Protein AF-A0A9C6XA62-F1 (afdb_monomer)

InterPro domains:
  IPR003937 Potassium channel, voltage dependent, KCNQ [PTHR47735] (14-162)
  IPR005827 Potassium channel, voltage dependent, KCNQ1 [PR01460] (43-60)
  IPR005827 Potassium channel, voltage dependent, KCNQ1 [PR01460] (112-131)
  IPR005827 Potassium channel, voltage dependent, KCNQ1 [PR01460] (132-152)
  IPR013821 Potassium channel, voltage dependent, KCNQ, C-terminal [PF03520] (20-150)

Organism: Frankliniella occidentalis (NCBI:txid133901)

Sequence (177 aa):
TPSSLAKDGRMFPSQTSSVTEAASDEMDCDLMDEPQRVTLLTEAHRNAIRAIRKIKYFVARRKFQQARKPYDVRDVIEQYSQGHLNMMVRIKELQRRLDQTLGKPGSYLGGFDRAGNQLKPMTIGARLFRLEQQLTGVERKTDSILALMQMLAQKHAIPLPSPRSPTPREELESRNT

Structure (mmCIF, N/CA/C/O backbone):
data_AF-A0A9C6XA62-F1
#
_entry.id   AF-A0A9C6XA62-F1
#
loop_
_atom_site.group_PDB
_atom_site.id
_atom_site.type_symbol
_atom_site.label_atom_id
_atom_site.label_alt_id
_atom_site.label_comp_id
_atom_site.label_asym_id
_atom_site.label_entity_id
_atom_site.label_seq_id
_atom_site.pdbx_PDB_ins_code
_atom_site.Cartn_x
_atom_site.Cartn_y
_atom_site.Cartn_z
_atom_site.occupancy
_atom_site.B_iso_or_equiv
_atom_site.auth_seq_id
_atom_site.auth_comp_id
_atom_site.auth_asym_id
_atom_site.auth_atom_id
_atom_site.pdbx_PDB_model_num
ATOM 1 N N . THR A 1 1 ? 48.858 2.828 36.364 1.00 40.38 1 THR A N 1
ATOM 2 C CA . THR A 1 1 ? 49.430 1.491 36.623 1.00 40.38 1 THR A CA 1
ATOM 3 C C . THR A 1 1 ? 48.311 0.463 36.635 1.00 40.38 1 THR A C 1
ATOM 5 O O . THR A 1 1 ? 47.527 0.473 37.573 1.00 40.38 1 THR A O 1
ATOM 8 N N . PRO A 1 2 ? 48.156 -0.389 35.610 1.00 42.19 2 PRO A N 1
ATOM 9 C CA . PRO A 1 2 ? 47.311 -1.572 35.718 1.00 42.19 2 PRO A CA 1
ATOM 10 C C . PRO A 1 2 ? 48.176 -2.783 36.102 1.00 42.19 2 PRO A C 1
ATOM 12 O O . PRO A 1 2 ? 49.261 -2.977 35.555 1.00 42.19 2 PRO A O 1
ATOM 15 N N . SER A 1 3 ? 47.710 -3.576 37.061 1.00 34.56 3 SER A N 1
ATOM 16 C CA . SER A 1 3 ? 48.359 -4.799 37.533 1.00 34.56 3 SER A CA 1
ATOM 17 C C . SER A 1 3 ? 47.409 -5.995 37.438 1.00 34.56 3 SER A C 1
ATOM 19 O O . SER A 1 3 ? 46.215 -5.871 37.689 1.00 34.56 3 SER A O 1
ATOM 21 N N . SER A 1 4 ? 48.018 -7.153 37.156 1.00 40.12 4 SER A N 1
ATOM 22 C CA . SER A 1 4 ? 47.534 -8.528 37.367 1.00 40.12 4 SER A CA 1
ATOM 23 C C . SER A 1 4 ? 46.445 -9.055 36.419 1.00 40.12 4 SER A C 1
ATOM 25 O O . SER A 1 4 ? 45.307 -8.614 36.453 1.00 40.12 4 SER A O 1
ATOM 27 N N . LEU A 1 5 ? 46.776 -9.922 35.452 1.00 37.91 5 LEU A N 1
ATOM 28 C CA . LEU A 1 5 ? 47.131 -11.358 35.561 1.00 37.91 5 LEU A CA 1
ATOM 29 C C . LEU A 1 5 ? 45.901 -12.278 35.606 1.00 37.91 5 LEU A C 1
ATOM 31 O O . LEU A 1 5 ? 45.269 -12.433 36.642 1.00 37.91 5 LEU A O 1
ATOM 35 N N . ALA A 1 6 ? 45.682 -12.994 34.503 1.00 40.50 6 ALA A N 1
ATOM 36 C CA . ALA A 1 6 ? 45.382 -14.424 34.532 1.00 40.50 6 ALA A CA 1
ATOM 37 C C . ALA A 1 6 ? 45.831 -15.043 33.197 1.00 40.50 6 ALA A C 1
ATOM 39 O O . ALA A 1 6 ? 45.202 -14.859 32.15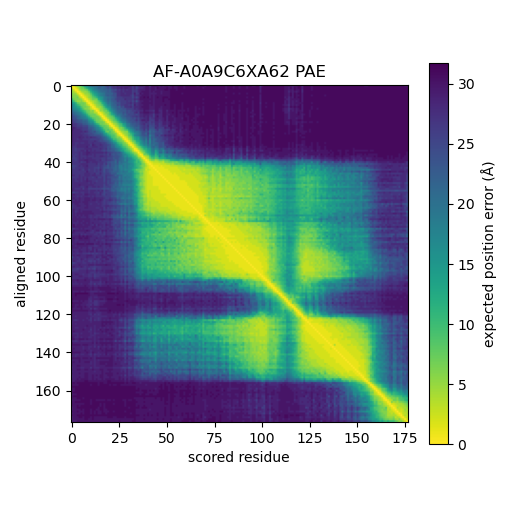7 1.00 40.50 6 ALA A O 1
ATOM 40 N N . LYS A 1 7 ? 46.980 -15.725 33.235 1.00 41.66 7 LYS A N 1
ATOM 41 C CA . LYS A 1 7 ? 47.453 -16.662 32.213 1.00 41.66 7 LYS A CA 1
ATOM 42 C C . LYS A 1 7 ? 47.236 -18.070 32.767 1.00 41.66 7 LYS A C 1
ATOM 44 O O . LYS A 1 7 ? 47.762 -18.357 33.831 1.00 41.66 7 LYS A O 1
ATOM 49 N N . ASP A 1 8 ? 46.556 -18.911 32.000 1.00 39.53 8 ASP A N 1
ATOM 50 C CA . ASP A 1 8 ? 46.668 -20.376 31.982 1.00 39.53 8 ASP A CA 1
ATOM 51 C C . ASP A 1 8 ? 46.249 -20.803 30.557 1.00 39.53 8 ASP A C 1
ATOM 53 O O . ASP A 1 8 ? 45.234 -20.334 30.059 1.00 39.53 8 ASP A O 1
ATOM 57 N N . GLY A 1 9 ? 46.956 -21.608 29.762 1.00 37.31 9 GLY A N 1
ATOM 58 C CA . GLY A 1 9 ? 48.168 -22.380 30.010 1.00 37.31 9 GLY A CA 1
ATOM 59 C C . GLY A 1 9 ? 47.999 -23.864 29.652 1.00 37.31 9 GLY A C 1
ATOM 60 O O . GLY A 1 9 ? 47.998 -24.680 30.569 1.00 37.31 9 GLY A O 1
ATOM 61 N N . ARG A 1 10 ? 47.858 -24.206 28.351 1.00 36.91 10 ARG A N 1
ATOM 62 C CA . ARG A 1 10 ? 48.259 -25.482 27.672 1.00 36.91 10 ARG A CA 1
ATOM 63 C C . ARG A 1 10 ? 47.660 -25.523 26.247 1.00 36.91 10 ARG A C 1
ATOM 65 O O . ARG A 1 10 ? 46.446 -25.523 26.125 1.00 36.91 10 ARG A O 1
ATOM 72 N N . MET A 1 11 ? 48.377 -25.329 25.131 1.00 37.69 11 MET A N 1
ATOM 73 C CA . MET A 1 11 ? 49.490 -26.072 24.491 1.00 37.69 11 MET A CA 1
ATOM 74 C C . MET A 1 11 ? 49.155 -27.527 24.125 1.00 37.69 11 MET A C 1
ATOM 76 O O . MET A 1 11 ? 49.202 -28.378 25.001 1.00 37.69 11 MET A O 1
ATOM 80 N N . PHE A 1 12 ? 48.887 -27.793 22.836 1.00 37.12 12 PHE A N 1
ATOM 81 C CA . PHE A 1 12 ? 49.741 -28.619 21.959 1.00 37.12 12 PHE A CA 1
ATOM 82 C C . PHE A 1 12 ? 49.527 -28.243 20.470 1.00 37.12 12 PHE A C 1
ATOM 84 O O . PHE A 1 12 ? 48.421 -27.835 20.114 1.00 37.12 12 PHE A O 1
ATOM 91 N N . PRO A 1 13 ? 50.570 -28.323 19.614 1.00 43.31 13 PRO A N 1
ATOM 92 C CA . PRO A 1 13 ? 50.584 -27.736 18.275 1.00 43.31 13 PRO A CA 1
ATOM 93 C C . PRO A 1 13 ? 50.318 -28.767 17.166 1.00 43.31 13 PRO A C 1
ATOM 95 O O . PRO A 1 13 ? 50.550 -29.963 17.327 1.00 43.31 13 PRO A O 1
ATOM 98 N N . SER A 1 14 ? 49.929 -28.296 15.984 1.00 34.22 14 SER A N 1
ATOM 99 C CA . SER A 1 14 ? 50.213 -29.006 14.735 1.00 34.22 14 SER A CA 1
ATOM 100 C C . SER A 1 14 ? 50.691 -28.005 13.699 1.00 34.22 14 SER A C 1
ATOM 102 O O . SER A 1 14 ? 50.012 -27.041 13.358 1.00 34.22 14 SER A O 1
ATOM 104 N N . GLN A 1 15 ? 51.939 -28.223 13.305 1.00 39.38 15 GLN A N 1
ATOM 105 C CA . GLN A 1 15 ? 52.681 -27.491 12.301 1.00 39.38 15 GLN A CA 1
ATOM 106 C C . GLN A 1 15 ? 52.165 -27.867 10.911 1.00 39.38 15 GL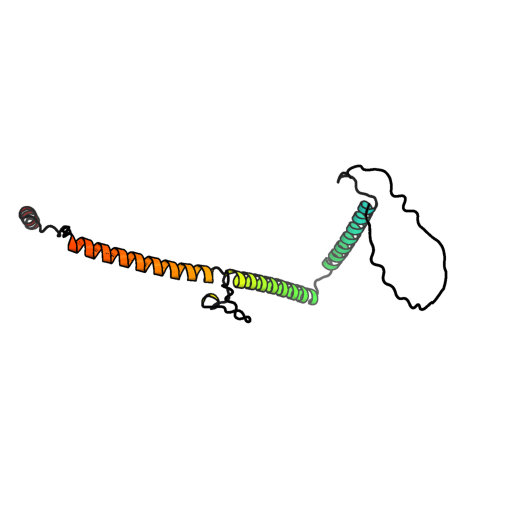N A C 1
ATOM 108 O O . GLN A 1 15 ? 52.072 -29.051 10.607 1.00 39.38 15 GLN A O 1
ATOM 113 N N . THR A 1 16 ? 51.966 -26.875 10.047 1.00 36.94 16 THR A N 1
ATOM 114 C CA . THR A 1 16 ? 52.343 -26.977 8.631 1.00 36.94 16 THR A CA 1
ATOM 115 C C . THR A 1 16 ? 52.882 -25.618 8.194 1.00 36.94 16 THR A C 1
ATOM 117 O O . THR A 1 16 ? 52.171 -24.616 8.200 1.00 36.94 16 THR A O 1
ATOM 120 N N . SER A 1 17 ? 54.166 -25.589 7.872 1.00 41.19 17 SER A N 1
ATOM 121 C CA . SER A 1 17 ? 54.913 -24.477 7.295 1.00 41.19 17 SER A CA 1
ATOM 122 C C . SER A 1 17 ? 54.693 -24.381 5.782 1.00 41.19 17 SER A C 1
ATOM 124 O O . SER A 1 17 ? 54.846 -25.393 5.106 1.00 41.19 17 SER A O 1
ATOM 126 N N . SER A 1 18 ? 54.501 -23.176 5.241 1.00 39.84 18 SER A N 1
ATOM 127 C CA . SER A 1 18 ? 55.248 -22.726 4.053 1.00 39.84 18 SER A CA 1
ATOM 128 C C . SER A 1 18 ? 55.119 -21.215 3.863 1.00 39.84 18 SER A C 1
ATOM 130 O O . SER A 1 18 ? 54.030 -20.653 3.918 1.00 39.84 18 SER A O 1
ATOM 132 N N . VAL A 1 19 ? 56.274 -20.600 3.651 1.00 41.16 19 VAL A N 1
ATOM 133 C CA . VAL A 1 19 ? 56.581 -19.175 3.542 1.00 41.16 19 VAL A CA 1
ATOM 134 C C . VAL A 1 19 ? 56.218 -18.644 2.152 1.00 41.16 19 VAL A C 1
ATOM 136 O O . VAL A 1 19 ? 56.592 -19.276 1.171 1.00 41.16 19 VAL A O 1
ATOM 139 N N . THR A 1 20 ? 55.608 -17.457 2.070 1.00 41.59 20 THR A N 1
ATOM 140 C CA . THR A 1 20 ? 55.887 -16.472 1.006 1.00 41.59 20 THR A CA 1
ATOM 141 C C . THR A 1 20 ? 55.700 -15.059 1.553 1.00 41.59 20 THR A C 1
ATOM 143 O O . THR A 1 20 ? 54.732 -14.763 2.248 1.00 41.59 20 THR A O 1
ATOM 146 N N . GLU A 1 21 ? 56.693 -14.236 1.255 1.00 43.94 21 GLU A N 1
ATOM 147 C CA . GLU A 1 21 ? 56.998 -12.904 1.764 1.00 43.94 21 GLU A CA 1
ATOM 148 C C . GLU A 1 21 ? 56.400 -11.798 0.866 1.00 43.94 21 GLU A C 1
ATOM 150 O O . GLU A 1 21 ? 56.164 -12.022 -0.318 1.00 43.94 21 GLU A O 1
ATOM 155 N N . ALA A 1 22 ? 56.245 -10.604 1.452 1.00 40.94 22 ALA A N 1
ATOM 156 C CA . ALA A 1 22 ? 56.205 -9.269 0.834 1.00 40.94 22 ALA A CA 1
ATOM 157 C C . ALA A 1 22 ? 55.004 -8.841 -0.042 1.00 40.94 22 ALA A C 1
ATOM 159 O O . ALA A 1 22 ? 54.914 -9.149 -1.225 1.00 40.94 22 ALA A O 1
ATOM 160 N N . ALA A 1 23 ? 54.170 -7.960 0.527 1.00 39.78 23 ALA A N 1
ATOM 161 C CA . ALA A 1 23 ? 54.055 -6.554 0.107 1.00 39.78 23 ALA A CA 1
ATOM 162 C C . ALA A 1 23 ? 53.157 -5.813 1.118 1.00 39.78 23 ALA A C 1
ATOM 164 O O . ALA A 1 23 ? 51.931 -5.887 1.045 1.00 39.78 23 ALA A O 1
ATOM 165 N N . SER A 1 24 ? 53.768 -5.148 2.103 1.00 42.25 24 SER A N 1
ATOM 166 C CA . SER A 1 24 ? 53.072 -4.141 2.909 1.00 42.25 24 SER A CA 1
ATOM 167 C C . SER A 1 24 ? 52.843 -2.923 2.023 1.00 42.25 24 SER A C 1
ATOM 169 O O . SER A 1 24 ? 53.805 -2.260 1.652 1.00 42.25 24 SER A O 1
ATOM 171 N N . ASP A 1 25 ? 51.590 -2.663 1.665 1.00 48.53 25 ASP A N 1
ATOM 172 C CA . ASP A 1 25 ? 51.191 -1.404 1.043 1.00 48.53 25 ASP A CA 1
ATOM 173 C C . ASP A 1 25 ? 51.039 -0.375 2.171 1.00 48.53 25 ASP A C 1
ATOM 175 O O . ASP A 1 25 ? 50.228 -0.536 3.091 1.00 48.53 25 ASP A O 1
ATOM 179 N N . GLU A 1 26 ? 51.918 0.619 2.160 1.00 53.38 26 GLU A N 1
ATOM 180 C CA . GLU A 1 26 ? 51.998 1.683 3.151 1.00 53.38 26 GLU A CA 1
ATOM 181 C C . GLU A 1 26 ? 50.756 2.576 3.021 1.00 53.38 26 GLU A C 1
ATOM 183 O O . GLU A 1 26 ? 50.630 3.384 2.104 1.00 53.38 26 GLU A O 1
ATOM 188 N N . MET A 1 27 ? 49.800 2.417 3.940 1.00 50.22 27 MET A N 1
ATOM 189 C CA . MET A 1 27 ? 48.730 3.393 4.140 1.00 50.22 27 MET A CA 1
ATOM 190 C C . MET A 1 27 ? 49.328 4.615 4.836 1.00 50.22 27 MET A C 1
ATOM 192 O O . MET A 1 27 ? 49.356 4.680 6.066 1.00 50.22 27 MET A O 1
ATOM 196 N N . ASP A 1 28 ? 49.806 5.570 4.039 1.00 46.06 28 ASP A N 1
ATOM 197 C CA . ASP A 1 28 ? 50.074 6.935 4.489 1.00 46.06 28 ASP A CA 1
ATOM 198 C C . ASP A 1 28 ? 48.731 7.624 4.770 1.00 46.06 28 ASP A C 1
ATOM 200 O O . ASP A 1 28 ? 48.109 8.278 3.930 1.00 46.06 28 ASP A O 1
ATOM 204 N N . CYS A 1 29 ? 48.219 7.350 5.964 1.00 48.62 29 CYS A N 1
ATOM 205 C CA . CYS A 1 29 ? 47.165 8.109 6.599 1.00 48.62 29 CYS A CA 1
ATOM 206 C C . CYS A 1 29 ? 47.833 9.229 7.392 1.00 48.62 29 CYS A C 1
ATOM 208 O O . CYS A 1 29 ? 48.154 9.001 8.551 1.00 48.62 29 CYS A O 1
ATOM 210 N N . ASP A 1 30 ? 48.003 10.415 6.804 1.00 47.69 30 ASP A N 1
ATOM 211 C CA . ASP A 1 30 ? 47.871 11.670 7.549 1.00 47.69 30 ASP A CA 1
ATOM 212 C C . ASP A 1 30 ? 47.793 12.914 6.642 1.00 47.69 30 ASP A C 1
ATOM 214 O O . ASP A 1 30 ? 48.514 13.058 5.660 1.00 47.69 30 ASP A O 1
ATOM 218 N N . LEU A 1 31 ? 46.942 13.856 7.076 1.00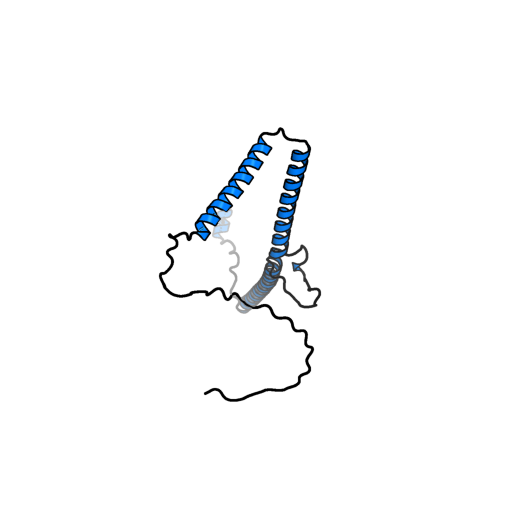 46.34 31 LEU A N 1
ATOM 219 C CA . LEU A 1 31 ? 46.970 15.302 6.793 1.00 46.34 31 LEU A CA 1
ATOM 220 C C . LEU A 1 31 ? 46.032 15.887 5.709 1.00 46.34 31 LEU A C 1
ATOM 222 O O . LEU A 1 31 ? 46.458 16.382 4.671 1.00 46.34 31 LEU A O 1
ATOM 226 N N . MET A 1 32 ? 44.741 16.020 6.032 1.00 44.78 32 MET A N 1
ATOM 227 C CA . MET A 1 32 ? 44.235 17.299 6.570 1.00 44.78 32 MET A CA 1
ATOM 228 C C . MET A 1 32 ? 42.749 17.218 6.948 1.00 44.78 32 MET A C 1
ATOM 230 O O . MET A 1 32 ? 41.876 16.940 6.127 1.00 44.78 32 MET A O 1
ATOM 234 N N . ASP A 1 33 ? 42.509 17.518 8.220 1.00 53.31 33 ASP A N 1
ATOM 235 C CA . ASP A 1 33 ? 41.239 17.861 8.847 1.00 53.31 33 ASP A CA 1
ATOM 236 C C . ASP A 1 33 ? 40.672 19.156 8.233 1.00 53.31 33 ASP A C 1
ATOM 238 O O . ASP A 1 33 ? 41.023 20.262 8.630 1.00 53.31 33 ASP A O 1
ATOM 242 N N . GLU A 1 34 ? 39.813 19.020 7.224 1.00 53.38 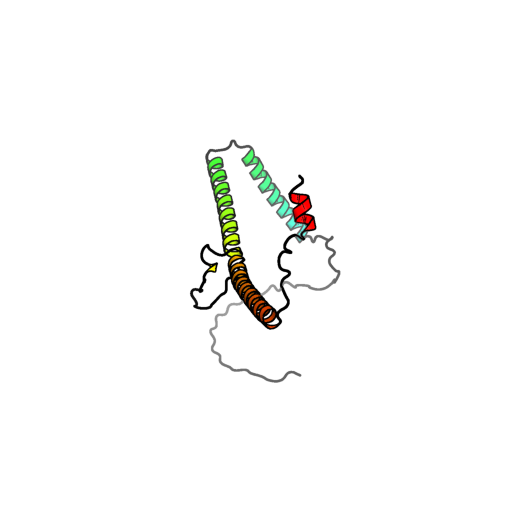34 GLU A N 1
ATOM 243 C CA . GLU A 1 34 ? 38.893 20.073 6.787 1.00 53.38 34 GLU A CA 1
ATOM 244 C C . GLU A 1 34 ? 37.490 19.456 6.713 1.00 53.38 34 GLU A C 1
ATOM 246 O O . GLU A 1 34 ? 37.340 18.382 6.115 1.00 53.38 34 GLU A O 1
ATOM 251 N N . PRO A 1 35 ? 36.431 20.072 7.287 1.00 54.41 35 PRO A N 1
ATOM 252 C CA . PRO A 1 35 ? 35.099 19.506 7.230 1.00 54.41 35 PRO A CA 1
ATOM 253 C C . PRO A 1 35 ? 34.673 19.500 5.768 1.00 54.41 35 PRO A C 1
ATOM 255 O O . PRO A 1 35 ? 34.367 20.541 5.181 1.00 54.41 35 PRO A O 1
ATOM 258 N N . GLN A 1 36 ? 34.689 18.305 5.179 1.00 58.22 36 GLN A N 1
ATOM 259 C CA . GLN A 1 36 ? 34.412 18.054 3.776 1.00 58.22 36 GLN A CA 1
ATOM 260 C C . GLN A 1 36 ? 33.056 18.660 3.416 1.00 58.22 36 GLN A C 1
ATOM 262 O O . GLN A 1 36 ? 31.995 18.077 3.652 1.00 58.22 36 GLN A O 1
ATOM 267 N N . ARG A 1 37 ? 33.080 19.886 2.882 1.00 58.66 37 ARG A N 1
ATOM 268 C CA . ARG A 1 37 ? 31.872 20.590 2.466 1.00 58.66 37 ARG A CA 1
ATOM 269 C C . ARG A 1 37 ? 31.138 19.678 1.491 1.00 58.66 37 ARG A C 1
ATOM 271 O O . ARG A 1 37 ? 31.727 19.209 0.518 1.00 58.66 37 ARG A O 1
ATOM 278 N N . VAL A 1 38 ? 29.839 19.473 1.721 1.00 61.44 38 VAL A N 1
ATOM 279 C CA . VAL A 1 38 ? 28.923 18.646 0.899 1.00 61.44 38 VAL A CA 1
ATOM 280 C C . VAL A 1 38 ? 28.947 19.042 -0.597 1.00 61.44 38 VAL A C 1
ATOM 282 O O . VAL A 1 38 ? 28.436 18.331 -1.457 1.00 61.44 38 VAL A O 1
ATOM 285 N N . THR A 1 39 ? 29.581 20.168 -0.930 1.00 64.25 39 THR A N 1
ATOM 286 C CA . THR A 1 39 ? 29.806 20.696 -2.276 1.00 64.25 39 THR A CA 1
ATOM 287 C C . THR A 1 39 ? 30.994 20.082 -3.032 1.00 64.25 39 THR A C 1
ATOM 289 O O . THR A 1 39 ? 31.080 20.280 -4.245 1.00 64.25 39 THR A O 1
ATOM 292 N N . LEU A 1 40 ? 31.895 19.327 -2.389 1.00 76.31 40 LEU A N 1
ATOM 293 C CA . LEU A 1 40 ? 33.052 18.708 -3.051 1.00 76.31 40 LEU A CA 1
ATOM 294 C C . LEU A 1 40 ? 32.838 17.204 -3.253 1.00 76.31 40 LEU A C 1
ATOM 296 O O . LEU A 1 40 ? 33.022 16.381 -2.359 1.00 76.31 40 LEU A O 1
ATOM 300 N N . LEU A 1 41 ? 32.463 16.824 -4.475 1.00 82.81 41 LEU A N 1
ATOM 301 C CA . LEU A 1 41 ? 32.410 15.419 -4.874 1.00 82.81 41 LEU A CA 1
ATOM 302 C C . LEU A 1 41 ? 33.841 14.882 -5.005 1.00 82.81 41 LEU A C 1
ATOM 304 O O . LEU A 1 41 ? 34.625 15.424 -5.781 1.00 82.81 41 LEU A O 1
ATOM 308 N N . THR A 1 42 ? 34.176 13.805 -4.295 1.00 90.06 42 THR A N 1
ATOM 309 C CA . THR A 1 42 ? 35.434 13.074 -4.505 1.00 90.06 42 THR A CA 1
ATOM 310 C C . THR A 1 42 ? 35.445 12.429 -5.895 1.00 90.06 42 THR A C 1
ATOM 312 O O . THR A 1 42 ? 34.415 12.329 -6.575 1.00 90.06 42 THR A O 1
ATOM 315 N N . GLU A 1 43 ? 36.609 11.975 -6.359 1.00 90.62 43 GLU A N 1
ATOM 316 C CA . GLU A 1 43 ? 36.696 11.279 -7.646 1.00 90.62 43 GLU A CA 1
ATOM 317 C C . GLU A 1 43 ? 35.847 9.999 -7.672 1.00 90.62 43 GLU A C 1
ATOM 319 O O . GLU A 1 43 ? 35.125 9.755 -8.644 1.00 90.62 43 GLU A O 1
ATOM 324 N N . ALA A 1 44 ? 35.824 9.260 -6.560 1.00 92.44 44 ALA A N 1
ATOM 325 C CA . ALA A 1 44 ? 34.949 8.109 -6.369 1.00 92.44 44 ALA A CA 1
ATOM 326 C C . ALA A 1 44 ? 33.466 8.482 -6.540 1.00 92.44 44 ALA A C 1
ATOM 328 O O . ALA A 1 44 ? 32.747 7.809 -7.281 1.00 92.44 44 ALA A O 1
ATOM 329 N N . HIS A 1 45 ? 33.007 9.599 -5.955 1.00 94.31 45 HIS A N 1
ATOM 330 C CA . HIS A 1 45 ? 31.629 10.074 -6.135 1.00 94.31 45 HIS A CA 1
ATOM 331 C C . HIS A 1 45 ? 31.329 10.424 -7.597 1.00 94.31 45 HIS A C 1
ATOM 333 O O . HIS A 1 45 ? 30.281 10.046 -8.127 1.00 94.31 45 HIS A O 1
ATOM 339 N N . ARG A 1 46 ? 32.251 11.105 -8.291 1.00 93.56 46 ARG A N 1
ATOM 340 C CA . ARG A 1 46 ? 32.087 11.436 -9.718 1.00 93.56 46 ARG A CA 1
ATOM 341 C C . ARG A 1 46 ? 31.984 10.178 -10.581 1.00 93.56 46 ARG A C 1
ATOM 343 O O . ARG A 1 46 ? 31.126 10.113 -11.467 1.00 93.56 46 ARG A O 1
ATOM 350 N N . ASN A 1 47 ? 32.808 9.171 -10.308 1.00 96.06 47 ASN A N 1
ATOM 351 C CA . ASN A 1 47 ? 32.784 7.893 -11.017 1.00 96.06 47 ASN A CA 1
ATOM 352 C C . ASN A 1 47 ? 31.507 7.097 -10.715 1.00 96.06 47 ASN A C 1
ATOM 354 O O . ASN A 1 47 ? 30.861 6.619 -11.652 1.00 96.06 47 ASN A O 1
ATOM 358 N N . ALA A 1 48 ? 31.063 7.061 -9.457 1.00 96.50 48 ALA A N 1
ATOM 359 C CA . ALA A 1 48 ? 29.793 6.454 -9.064 1.00 96.50 48 ALA A CA 1
ATOM 360 C C . ALA A 1 48 ? 28.597 7.129 -9.759 1.00 96.50 48 ALA A C 1
ATOM 362 O O . ALA A 1 48 ? 27.747 6.450 -10.335 1.00 96.50 48 ALA A O 1
ATOM 363 N N . ILE A 1 49 ? 28.560 8.466 -9.809 1.00 96.00 49 ILE A N 1
ATOM 364 C CA . ILE A 1 49 ? 27.513 9.215 -10.521 1.00 96.00 49 ILE A CA 1
ATOM 365 C C . ILE A 1 49 ? 27.506 8.859 -12.015 1.00 96.00 49 ILE A C 1
ATOM 367 O O . ILE A 1 49 ? 26.436 8.623 -12.584 1.00 96.00 49 ILE A O 1
ATOM 371 N N . ARG A 1 50 ? 28.676 8.784 -12.669 1.00 97.12 50 ARG A N 1
ATOM 372 C CA . ARG A 1 50 ? 28.777 8.360 -14.079 1.00 97.12 50 ARG A CA 1
ATOM 373 C C . ARG A 1 50 ? 28.280 6.927 -14.273 1.00 97.12 50 ARG A C 1
ATOM 375 O O . ARG A 1 50 ? 27.544 6.680 -15.228 1.00 97.12 50 ARG A O 1
ATOM 382 N N . ALA A 1 51 ? 28.636 6.006 -13.380 1.00 97.75 51 ALA A N 1
ATOM 383 C CA . ALA A 1 51 ? 28.181 4.619 -13.429 1.00 97.75 51 ALA A CA 1
ATOM 384 C C . ALA A 1 51 ? 26.653 4.521 -13.283 1.00 97.75 51 ALA A C 1
ATOM 386 O O . ALA A 1 51 ? 25.993 3.931 -14.139 1.00 97.75 51 ALA A O 1
ATOM 387 N N . ILE A 1 52 ? 26.067 5.196 -12.287 1.00 97.88 52 ILE A N 1
A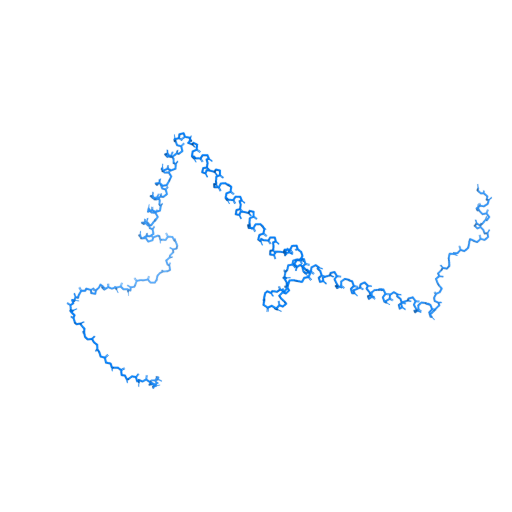TOM 388 C CA . ILE A 1 52 ? 24.610 5.253 -12.081 1.00 97.88 52 ILE A CA 1
ATOM 389 C C . ILE A 1 52 ? 23.912 5.846 -13.309 1.00 97.88 52 ILE A C 1
ATOM 391 O O . ILE A 1 52 ? 22.896 5.313 -13.758 1.00 97.88 52 ILE A O 1
ATOM 395 N N . ARG A 1 53 ? 24.452 6.925 -13.892 1.00 98.25 53 ARG A N 1
ATOM 396 C CA . ARG A 1 53 ? 23.907 7.528 -15.120 1.00 98.25 53 ARG A CA 1
ATOM 397 C C . ARG A 1 53 ? 23.952 6.559 -16.299 1.00 98.25 53 ARG A C 1
ATOM 399 O O . ARG A 1 53 ? 22.947 6.445 -16.996 1.00 98.25 53 ARG A O 1
ATOM 406 N N . LYS A 1 54 ? 25.058 5.833 -16.499 1.00 98.00 54 LYS A N 1
ATOM 407 C CA . LYS A 1 54 ? 25.159 4.795 -17.541 1.00 98.00 54 LYS A CA 1
ATOM 408 C C . LYS A 1 54 ? 24.121 3.691 -17.326 1.00 98.00 54 LYS A C 1
ATOM 410 O O . LYS A 1 54 ? 23.417 3.344 -18.269 1.00 98.00 54 LYS A O 1
ATOM 415 N N . ILE A 1 55 ? 23.954 3.199 -16.096 1.00 98.31 55 ILE A N 1
ATOM 416 C CA . ILE A 1 55 ? 22.936 2.187 -15.761 1.00 98.31 55 ILE A CA 1
ATOM 417 C C . ILE A 1 55 ? 21.529 2.718 -16.064 1.00 98.31 55 ILE A C 1
ATOM 419 O O . ILE A 1 55 ? 20.773 2.070 -16.789 1.00 98.31 55 ILE A O 1
ATOM 423 N N . LYS A 1 56 ? 21.187 3.922 -15.584 1.00 98.06 56 LYS A N 1
ATOM 424 C CA . LYS A 1 56 ? 19.892 4.563 -15.868 1.00 98.06 56 LYS A CA 1
ATOM 425 C C . LYS A 1 56 ? 19.660 4.744 -17.369 1.00 98.06 56 LYS A C 1
ATOM 427 O O . LYS A 1 56 ? 18.559 4.463 -17.837 1.00 98.06 56 LYS A O 1
ATOM 432 N N . TYR A 1 57 ? 20.683 5.153 -18.123 1.00 98.25 57 TYR A N 1
ATOM 433 C CA . TYR A 1 57 ? 20.619 5.269 -19.580 1.00 98.25 57 TYR A CA 1
ATOM 434 C C . TYR A 1 57 ? 20.332 3.920 -20.246 1.00 98.25 57 TYR A C 1
ATOM 436 O O . TYR A 1 57 ? 19.438 3.843 -21.082 1.00 98.25 57 TYR A O 1
ATOM 444 N N . PHE A 1 58 ? 21.014 2.838 -19.857 1.00 98.25 58 PHE A N 1
ATOM 445 C CA . PHE A 1 58 ? 20.753 1.513 -20.427 1.00 98.25 58 PHE A CA 1
ATOM 446 C C . PHE A 1 58 ? 19.362 0.978 -20.070 1.00 98.25 58 PHE A C 1
ATOM 448 O O . PHE A 1 58 ? 18.701 0.399 -20.934 1.00 98.25 58 PHE A O 1
ATOM 455 N N . VAL A 1 59 ? 18.880 1.221 -18.846 1.00 98.12 59 VAL A N 1
ATOM 456 C CA . VAL A 1 59 ? 17.500 0.895 -18.450 1.00 98.12 59 VAL A CA 1
ATOM 457 C C . VAL A 1 59 ? 16.499 1.680 -19.300 1.00 98.12 59 VAL A C 1
ATOM 459 O O . VAL A 1 59 ? 15.571 1.084 -19.844 1.00 98.12 59 VAL A O 1
ATOM 462 N N . ALA A 1 60 ? 16.700 2.989 -19.473 1.00 98.00 60 ALA A N 1
ATOM 463 C CA . ALA A 1 60 ? 15.841 3.827 -20.308 1.00 98.00 60 ALA A CA 1
ATOM 464 C C . ALA A 1 60 ? 15.876 3.393 -21.782 1.00 98.00 60 ALA A C 1
ATOM 466 O O . ALA A 1 60 ? 14.824 3.247 -22.399 1.00 98.00 60 ALA A O 1
ATOM 467 N N . ARG A 1 61 ? 17.063 3.096 -22.325 1.00 97.50 61 ARG A N 1
ATOM 468 C CA . ARG A 1 61 ? 17.243 2.585 -23.691 1.00 97.50 61 ARG A CA 1
ATOM 469 C C . ARG A 1 61 ? 16.491 1.272 -23.896 1.00 97.50 61 ARG A C 1
ATOM 471 O O . ARG A 1 61 ? 15.795 1.133 -24.897 1.00 97.50 61 ARG A O 1
ATOM 478 N N . ARG A 1 62 ? 16.590 0.330 -22.950 1.00 96.81 62 ARG A N 1
ATOM 479 C CA . ARG A 1 62 ? 15.873 -0.955 -23.005 1.00 96.81 62 ARG A CA 1
ATOM 480 C C . ARG A 1 62 ? 14.358 -0.756 -22.946 1.00 96.81 62 ARG A C 1
ATOM 482 O O . ARG A 1 62 ? 13.657 -1.327 -23.774 1.00 96.81 62 ARG A O 1
ATOM 489 N N . LYS A 1 63 ? 13.869 0.087 -22.028 1.00 94.88 63 LYS A N 1
ATOM 490 C CA . LYS A 1 63 ? 12.439 0.425 -21.917 1.00 94.88 63 LYS A CA 1
ATOM 491 C C . LYS A 1 63 ? 11.910 1.085 -23.191 1.00 94.88 63 LYS A C 1
ATOM 493 O O . LYS A 1 63 ? 10.849 0.709 -23.667 1.00 94.88 63 LYS A O 1
ATOM 498 N N . PHE A 1 64 ? 12.668 2.009 -23.780 1.00 96.69 64 PHE A N 1
ATOM 499 C CA . PHE A 1 64 ? 12.298 2.668 -25.033 1.00 96.69 64 PHE A CA 1
ATOM 500 C C . PHE A 1 64 ? 12.251 1.684 -26.208 1.00 96.69 64 PHE A C 1
ATOM 502 O O . PHE A 1 64 ? 11.306 1.687 -26.990 1.00 96.69 64 PHE A O 1
ATOM 509 N N . GLN A 1 65 ? 13.247 0.800 -26.317 1.00 96.12 65 GLN A N 1
ATOM 510 C CA . GLN A 1 65 ? 13.261 -0.250 -27.338 1.00 96.12 65 GLN A CA 1
ATOM 511 C C . GLN A 1 65 ? 12.106 -1.245 -27.170 1.00 96.12 65 GLN A C 1
ATOM 513 O O . GLN A 1 65 ? 11.557 -1.686 -28.173 1.00 96.12 65 GLN A O 1
ATOM 518 N N . GLN A 1 66 ? 11.734 -1.595 -25.935 1.00 91.38 66 GLN A N 1
ATOM 519 C CA . GLN A 1 66 ? 10.570 -2.440 -25.652 1.00 91.38 66 GLN A CA 1
ATOM 520 C C . GLN A 1 66 ? 9.260 -1.734 -26.011 1.00 91.38 66 GLN A C 1
ATOM 522 O O . GLN A 1 66 ? 8.452 -2.320 -26.714 1.00 91.38 66 GLN A O 1
ATOM 527 N N . ALA A 1 67 ? 9.094 -0.464 -25.634 1.00 90.00 67 ALA A N 1
ATOM 528 C CA . ALA A 1 67 ? 7.889 0.317 -25.926 1.00 90.00 67 ALA A CA 1
ATOM 529 C C . ALA A 1 67 ? 7.637 0.546 -27.429 1.00 90.00 67 ALA A C 1
ATOM 531 O O . ALA A 1 67 ? 6.517 0.838 -27.829 1.00 90.00 67 ALA A O 1
ATOM 532 N N . ARG A 1 68 ? 8.673 0.434 -28.271 1.00 93.38 68 ARG A N 1
ATOM 533 C CA . ARG A 1 68 ? 8.534 0.500 -29.736 1.00 93.38 68 ARG A CA 1
ATOM 534 C C . ARG A 1 68 ? 8.018 -0.795 -30.362 1.00 93.38 68 ARG A C 1
ATOM 536 O O . ARG A 1 68 ? 7.630 -0.768 -31.528 1.00 93.38 68 ARG A O 1
ATOM 543 N N . LYS A 1 69 ? 8.084 -1.923 -29.652 1.00 91.75 69 LYS A N 1
ATOM 544 C CA . LYS A 1 69 ? 7.552 -3.198 -30.141 1.00 91.75 69 LYS A CA 1
ATOM 545 C C . LYS A 1 69 ? 6.034 -3.205 -29.923 1.00 91.75 69 LYS A C 1
ATOM 547 O O . LYS A 1 69 ? 5.593 -2.694 -28.895 1.00 91.75 69 LYS A O 1
ATOM 552 N N . PRO A 1 70 ? 5.235 -3.744 -30.860 1.00 92.19 70 PRO A N 1
ATOM 553 C CA . PRO A 1 70 ? 3.812 -3.946 -30.608 1.00 92.19 70 PRO A CA 1
ATOM 554 C C . PRO A 1 70 ? 3.629 -4.877 -29.403 1.00 92.19 70 PRO A C 1
ATOM 556 O O . PRO A 1 70 ? 4.438 -5.783 -29.202 1.00 92.19 70 PRO A O 1
ATOM 559 N N . TYR A 1 71 ? 2.578 -4.638 -28.620 1.00 91.06 71 TYR A N 1
ATOM 560 C CA . TYR A 1 71 ? 2.254 -5.451 -27.449 1.00 91.06 71 TYR A CA 1
ATOM 561 C C . TYR A 1 71 ? 1.952 -6.903 -27.851 1.00 91.06 71 TYR A C 1
ATOM 563 O O . TYR A 1 71 ? 1.145 -7.144 -28.752 1.00 91.06 71 TYR A O 1
ATOM 571 N N . ASP A 1 72 ? 2.582 -7.857 -27.169 1.00 92.50 72 ASP A N 1
ATOM 572 C CA . ASP A 1 72 ? 2.280 -9.290 -27.247 1.00 92.50 72 ASP A CA 1
ATOM 573 C C . ASP A 1 72 ? 1.158 -9.627 -26.241 1.00 92.50 72 ASP A C 1
ATOM 575 O O . ASP A 1 72 ? 1.025 -8.989 -25.194 1.00 92.50 72 ASP A O 1
ATOM 579 N N . VAL A 1 73 ? 0.363 -10.667 -26.507 1.00 94.69 73 VAL A N 1
ATOM 580 C CA . VAL A 1 73 ? -0.601 -11.235 -25.543 1.00 94.69 73 VAL A CA 1
ATOM 581 C C . VAL A 1 73 ? 0.088 -11.541 -24.208 1.00 94.69 73 VAL A C 1
ATOM 583 O O . VAL A 1 73 ? -0.510 -11.381 -23.142 1.00 94.69 73 VAL A O 1
ATOM 586 N N . ARG A 1 74 ? 1.373 -11.913 -24.249 1.00 93.94 74 ARG A N 1
ATOM 587 C CA . ARG A 1 74 ? 2.201 -12.076 -23.050 1.00 93.94 74 ARG A CA 1
ATOM 588 C C . ARG A 1 74 ? 2.286 -10.805 -22.199 1.00 93.94 74 ARG A C 1
ATOM 590 O O . ARG A 1 74 ? 2.161 -10.915 -20.983 1.00 93.94 74 ARG A O 1
ATOM 597 N N . ASP A 1 75 ? 2.443 -9.632 -22.808 1.00 93.06 75 ASP A N 1
ATOM 598 C CA . ASP A 1 75 ? 2.546 -8.356 -22.086 1.00 93.06 75 ASP A CA 1
ATOM 599 C C . ASP A 1 75 ? 1.234 -8.039 -21.353 1.00 93.06 75 ASP A C 1
ATOM 601 O O . ASP A 1 75 ? 1.245 -7.565 -20.217 1.00 93.06 75 ASP A O 1
ATOM 605 N N . VAL A 1 76 ? 0.094 -8.366 -21.974 1.00 94.88 76 VAL A N 1
ATOM 606 C CA . VAL A 1 76 ? -1.241 -8.179 -21.382 1.00 94.88 76 VAL A CA 1
ATOM 607 C C . VAL A 1 76 ? -1.425 -9.080 -20.163 1.00 94.88 76 VAL A C 1
ATOM 609 O O . VAL A 1 76 ? -1.877 -8.622 -19.110 1.00 94.88 76 VAL A O 1
ATOM 612 N N . ILE A 1 77 ? -1.044 -10.354 -20.287 1.00 95.25 77 ILE A N 1
ATOM 613 C CA . ILE A 1 77 ? -1.115 -11.316 -19.183 1.00 95.25 77 ILE A CA 1
ATOM 614 C C . ILE A 1 77 ? -0.179 -10.891 -18.049 1.00 95.25 77 ILE A C 1
ATOM 616 O O . ILE A 1 77 ? -0.584 -10.891 -16.884 1.00 95.25 77 ILE A O 1
ATOM 620 N N . GLU A 1 78 ? 1.052 -10.494 -18.367 1.00 95.06 78 GLU A N 1
ATOM 621 C CA . GLU A 1 78 ? 2.042 -10.086 -17.370 1.00 95.06 78 GLU A CA 1
ATOM 622 C C . GLU A 1 78 ? 1.590 -8.821 -16.627 1.00 95.06 78 GLU A C 1
ATOM 624 O O . GLU A 1 78 ? 1.567 -8.809 -15.391 1.00 95.06 78 GLU A O 1
ATOM 629 N N . GLN A 1 79 ? 1.105 -7.807 -17.351 1.00 95.56 79 GLN A N 1
ATOM 630 C CA . GLN A 1 79 ? 0.557 -6.584 -16.765 1.00 95.56 79 GLN A CA 1
ATOM 631 C C . GLN A 1 79 ? -0.636 -6.878 -15.849 1.00 95.56 79 GLN A C 1
ATOM 633 O O . GLN A 1 79 ? -0.699 -6.360 -14.728 1.00 95.56 79 GLN A O 1
ATOM 638 N N . TYR A 1 80 ? -1.577 -7.712 -16.304 1.00 97.56 80 TYR A N 1
ATOM 639 C CA . TYR A 1 80 ? -2.727 -8.099 -15.493 1.00 97.56 80 TYR A CA 1
ATOM 640 C C . TYR A 1 80 ? -2.288 -8.844 -14.228 1.00 97.56 80 TYR A C 1
ATOM 642 O O . TYR A 1 80 ? -2.734 -8.507 -13.130 1.00 97.56 80 TYR A O 1
ATOM 650 N N . SER A 1 81 ? -1.367 -9.804 -14.353 1.00 97.12 81 SER A N 1
ATOM 651 C CA . SER A 1 81 ? -0.870 -10.597 -13.222 1.00 97.12 81 SER A CA 1
ATOM 652 C C . SER A 1 81 ? -0.187 -9.729 -12.158 1.00 97.12 81 SER A C 1
ATOM 654 O O . SER A 1 81 ? -0.441 -9.890 -10.959 1.00 97.12 81 SER A O 1
ATOM 656 N N . GLN A 1 82 ? 0.600 -8.736 -12.585 1.00 96.56 82 GLN A N 1
ATOM 657 C CA . GLN A 1 82 ? 1.264 -7.796 -11.688 1.00 96.56 82 GLN A CA 1
ATOM 658 C C . GLN A 1 82 ? 0.263 -6.836 -11.037 1.00 96.56 82 GLN A C 1
ATOM 660 O O . GLN A 1 82 ? 0.349 -6.576 -9.834 1.00 96.56 82 GLN A O 1
ATOM 665 N N . GLY A 1 83 ? -0.714 -6.339 -11.803 1.00 98.12 83 GLY A N 1
ATOM 666 C CA . GLY A 1 83 ? -1.783 -5.484 -11.290 1.00 98.12 83 GLY A CA 1
ATOM 667 C C . GLY A 1 83 ? -2.642 -6.196 -10.245 1.00 98.12 83 GLY A C 1
ATOM 668 O O . GLY A 1 83 ? -2.893 -5.648 -9.168 1.00 98.12 83 GLY A O 1
ATOM 669 N N . HIS A 1 84 ? -3.020 -7.443 -10.523 1.00 98.06 84 HIS A N 1
ATOM 670 C CA . HIS A 1 84 ? -3.772 -8.290 -9.604 1.00 98.06 84 HIS A CA 1
ATOM 671 C C . HIS A 1 84 ? -2.988 -8.559 -8.311 1.00 98.06 84 HIS A C 1
ATOM 673 O O . HIS A 1 84 ? -3.520 -8.371 -7.215 1.00 98.06 84 HIS A O 1
ATOM 679 N N . LEU A 1 85 ? -1.702 -8.919 -8.412 1.00 97.56 85 LEU A N 1
ATOM 680 C CA . LEU A 1 85 ? -0.853 -9.129 -7.237 1.00 97.56 85 LEU A CA 1
ATOM 681 C C . LEU A 1 85 ? -0.708 -7.853 -6.394 1.00 97.56 85 LEU A C 1
ATOM 683 O O . LEU A 1 85 ? -0.853 -7.908 -5.173 1.00 97.56 85 LEU A O 1
ATOM 687 N N . ASN A 1 86 ? -0.469 -6.700 -7.025 1.00 97.81 86 ASN A N 1
ATOM 688 C CA . ASN A 1 86 ? -0.348 -5.415 -6.331 1.00 97.81 86 ASN A CA 1
ATOM 689 C C . ASN A 1 86 ? -1.638 -5.061 -5.571 1.00 97.81 86 ASN A C 1
ATOM 691 O O . ASN A 1 86 ? -1.604 -4.685 -4.396 1.00 97.81 86 ASN A O 1
ATOM 695 N N . MET A 1 87 ? -2.789 -5.248 -6.220 1.00 97.94 87 MET A N 1
ATOM 696 C CA . MET A 1 87 ? -4.093 -5.059 -5.590 1.00 97.94 87 MET A CA 1
ATOM 697 C C . MET A 1 87 ? -4.272 -5.994 -4.390 1.00 97.94 87 MET A C 1
ATOM 699 O O . MET A 1 87 ? -4.656 -5.544 -3.311 1.00 97.94 87 MET A O 1
ATOM 703 N N . MET A 1 88 ? -3.926 -7.272 -4.541 1.00 97.81 88 MET A N 1
ATOM 704 C CA . MET A 1 88 ? -4.038 -8.262 -3.474 1.00 97.81 88 MET A CA 1
ATOM 705 C C . MET A 1 88 ? -3.146 -7.943 -2.268 1.00 97.81 88 MET A C 1
ATOM 707 O O . MET A 1 88 ? -3.598 -8.060 -1.129 1.00 97.81 88 MET A O 1
ATOM 711 N N . VAL A 1 89 ? -1.901 -7.507 -2.487 1.00 97.75 89 VAL A N 1
ATOM 712 C CA . VAL A 1 89 ? -0.995 -7.078 -1.405 1.00 97.75 89 VAL A CA 1
ATOM 713 C C . VAL A 1 89 ? -1.569 -5.871 -0.666 1.00 97.75 89 VAL A C 1
ATOM 715 O O . VAL A 1 89 ? -1.565 -5.839 0.565 1.00 97.75 89 VAL A O 1
ATOM 718 N N . ARG A 1 90 ? -2.130 -4.905 -1.397 1.00 97.31 90 ARG A N 1
ATOM 719 C CA . ARG A 1 90 ? -2.766 -3.725 -0.803 1.00 97.31 90 ARG A CA 1
ATOM 720 C C . ARG A 1 90 ? -4.002 -4.087 0.024 1.00 97.31 90 ARG A C 1
ATOM 722 O O . ARG A 1 90 ? -4.154 -3.561 1.124 1.00 97.31 90 ARG A O 1
ATOM 729 N N . ILE A 1 91 ? -4.842 -5.005 -0.462 1.00 97.62 91 ILE A N 1
ATOM 730 C CA . ILE A 1 91 ? -5.990 -5.538 0.291 1.00 97.62 91 ILE A CA 1
ATOM 731 C C . ILE A 1 91 ? -5.511 -6.218 1.579 1.00 97.62 91 ILE A C 1
ATOM 733 O O . ILE A 1 91 ? -6.033 -5.911 2.648 1.00 97.62 91 ILE A O 1
ATOM 737 N N . LYS A 1 92 ? -4.483 -7.073 1.508 1.00 96.12 92 LYS A N 1
ATOM 738 C CA . LYS A 1 92 ? -3.923 -7.751 2.690 1.00 96.12 92 LYS A CA 1
ATOM 739 C C . LYS A 1 92 ? -3.354 -6.775 3.716 1.00 96.12 92 LYS A C 1
ATOM 741 O O . LYS A 1 92 ? -3.560 -6.964 4.909 1.00 96.12 92 LYS A O 1
ATOM 746 N N . GLU A 1 93 ? -2.671 -5.719 3.281 1.00 96.50 93 GLU A N 1
ATOM 747 C CA . GLU A 1 93 ? -2.152 -4.700 4.200 1.00 96.50 93 GLU A CA 1
ATOM 748 C C . GLU A 1 93 ? -3.283 -3.896 4.860 1.00 96.50 93 GLU A C 1
ATOM 750 O O . GLU A 1 93 ? -3.216 -3.611 6.056 1.00 96.50 93 GLU A O 1
ATOM 755 N N . LEU A 1 94 ? -4.349 -3.570 4.120 1.00 95.56 94 LEU A N 1
ATOM 756 C CA . LEU A 1 94 ? -5.538 -2.936 4.697 1.00 95.56 94 LEU A CA 1
ATOM 757 C C . LEU A 1 94 ? -6.224 -3.848 5.719 1.00 95.56 94 LEU A C 1
ATOM 759 O O . LEU A 1 94 ? -6.531 -3.391 6.818 1.00 95.56 94 LEU A O 1
ATOM 763 N N . GLN A 1 95 ? -6.401 -5.130 5.392 1.00 92.06 95 GLN A N 1
ATOM 764 C CA . GLN A 1 95 ? -6.929 -6.136 6.318 1.00 92.06 95 GLN A CA 1
ATOM 765 C C . GLN A 1 95 ? -6.061 -6.239 7.576 1.00 92.06 95 GLN A C 1
ATOM 767 O O . GLN A 1 95 ? -6.581 -6.147 8.681 1.00 92.06 95 GLN A O 1
ATOM 772 N N . ARG A 1 96 ? -4.732 -6.317 7.429 1.00 88.44 96 ARG A N 1
ATOM 773 C CA . ARG A 1 96 ? -3.791 -6.371 8.559 1.00 88.44 96 ARG A CA 1
ATOM 774 C C . ARG A 1 96 ? -3.916 -5.148 9.471 1.00 88.44 96 ARG A C 1
ATOM 776 O O . ARG A 1 96 ? -3.901 -5.290 10.692 1.00 88.44 96 ARG A O 1
ATOM 783 N N . ARG A 1 97 ? -4.027 -3.945 8.897 1.00 89.69 97 ARG A N 1
ATOM 784 C CA . ARG A 1 97 ? -4.222 -2.705 9.668 1.00 89.69 97 ARG A CA 1
ATOM 785 C C . ARG A 1 97 ? -5.565 -2.698 10.391 1.00 89.69 97 ARG A C 1
ATOM 787 O O . ARG A 1 97 ? -5.603 -2.355 11.568 1.00 89.69 97 ARG A O 1
ATOM 794 N N . LEU A 1 98 ? -6.641 -3.104 9.719 1.00 87.94 98 LEU A N 1
ATOM 795 C CA . LEU A 1 98 ? -7.967 -3.219 10.329 1.00 87.94 98 LEU A CA 1
ATOM 796 C C . LEU A 1 98 ? -7.963 -4.214 11.489 1.00 87.94 98 LEU A C 1
ATOM 798 O O . LEU A 1 98 ? -8.404 -3.862 12.579 1.00 87.94 98 LEU A O 1
ATOM 802 N N . ASP A 1 99 ? -7.392 -5.401 11.293 1.00 83.62 99 ASP A N 1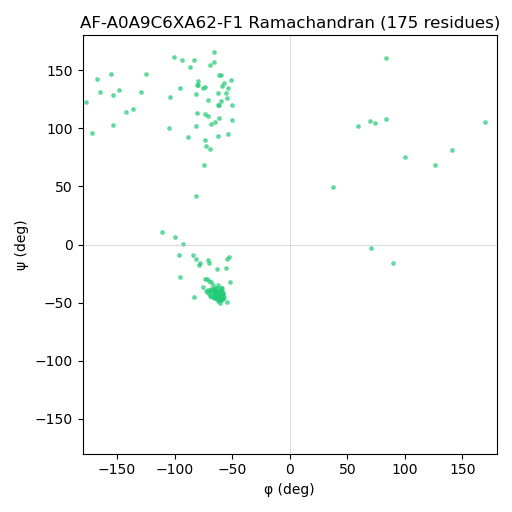
ATOM 803 C CA . ASP A 1 99 ? -7.274 -6.425 12.332 1.00 83.62 99 ASP A CA 1
ATOM 804 C C . ASP A 1 99 ? -6.467 -5.920 13.535 1.00 83.62 99 ASP A C 1
ATOM 806 O O . ASP A 1 99 ? -6.810 -6.211 14.679 1.00 83.62 99 ASP A O 1
ATOM 810 N N . GLN A 1 100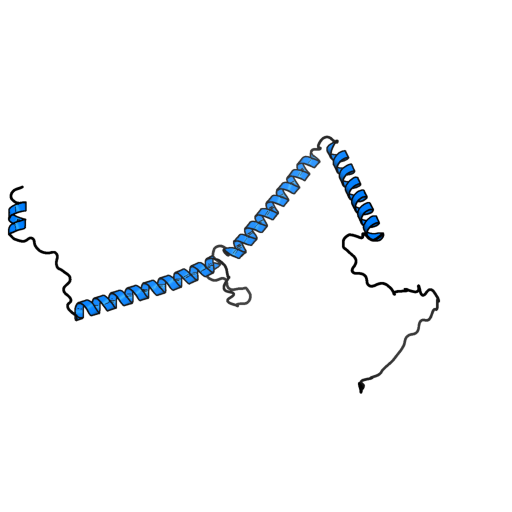 ? -5.420 -5.125 13.302 1.00 81.81 100 GLN A N 1
ATOM 811 C CA . GLN A 1 100 ? -4.617 -4.531 14.371 1.00 81.81 100 GLN A CA 1
ATOM 812 C C . GLN A 1 100 ? -5.364 -3.419 15.126 1.00 81.81 100 GLN A C 1
ATOM 814 O O . GLN A 1 100 ? -5.220 -3.298 16.342 1.00 81.81 100 GLN A O 1
ATOM 819 N N . THR A 1 101 ? -6.138 -2.586 14.428 1.00 80.94 101 THR A N 1
ATOM 820 C CA . THR A 1 101 ? -6.823 -1.430 15.028 1.00 80.94 101 THR A CA 1
ATOM 821 C C . THR A 1 101 ? -8.147 -1.809 15.685 1.00 80.94 101 THR A C 1
ATOM 823 O O . THR A 1 101 ? -8.437 -1.361 16.796 1.00 80.94 101 THR A O 1
ATOM 826 N N . LEU A 1 102 ? -8.963 -2.616 15.014 1.00 77.25 102 LEU A N 1
ATOM 827 C CA . LEU A 1 102 ? -10.303 -2.994 15.463 1.00 77.25 102 LEU A CA 1
ATOM 828 C C . LEU A 1 102 ? -10.297 -4.331 16.213 1.00 77.25 102 LEU A C 1
ATOM 830 O O . LEU A 1 102 ? -11.093 -4.515 17.135 1.00 77.25 102 LEU A O 1
ATOM 834 N N . GLY A 1 103 ? -9.344 -5.213 15.908 1.00 72.12 103 GLY A N 1
ATOM 835 C CA . GLY A 1 103 ? -9.381 -6.610 16.331 1.00 72.12 103 GLY A CA 1
ATOM 836 C C . GLY A 1 103 ? -10.220 -7.450 15.371 1.00 72.12 103 GLY A C 1
ATOM 837 O O . GLY A 1 103 ? -11.058 -6.930 14.634 1.00 72.12 103 GLY A O 1
ATOM 838 N N . LYS A 1 104 ? -10.022 -8.772 15.393 1.00 71.00 104 LYS A N 1
ATOM 839 C CA . LYS A 1 104 ? -10.906 -9.687 14.657 1.00 71.00 104 LYS A CA 1
ATOM 840 C C . LYS A 1 104 ? -12.341 -9.572 15.197 1.00 71.00 104 LYS A C 1
ATOM 842 O O . LYS A 1 104 ? -12.501 -9.383 16.408 1.00 71.00 104 LYS A O 1
ATOM 847 N N . PRO A 1 105 ? -13.385 -9.720 14.362 1.00 61.44 105 PRO A N 1
ATOM 848 C CA . PRO A 1 105 ? -14.760 -9.788 14.854 1.00 61.44 105 PRO A CA 1
ATOM 849 C C . PRO A 1 105 ? -14.875 -10.899 15.913 1.00 61.44 105 PRO A C 1
ATOM 851 O O . PRO A 1 105 ? -14.416 -12.017 15.695 1.00 61.44 105 PRO A O 1
ATOM 854 N N . GLY A 1 106 ? -15.394 -10.561 17.098 1.00 57.97 106 GLY A N 1
ATOM 855 C CA . GLY A 1 106 ? -15.445 -11.444 18.274 1.00 57.97 106 GLY A CA 1
ATOM 856 C C . GLY A 1 106 ? -14.222 -11.381 19.205 1.00 57.97 106 GLY A C 1
ATOM 857 O O . GLY A 1 106 ? -14.322 -11.770 20.365 1.00 57.97 106 GLY A O 1
ATOM 858 N N . SER A 1 107 ? -13.089 -10.814 18.774 1.00 60.19 107 SER A N 1
ATOM 859 C CA . SER A 1 107 ? -11.868 -10.707 19.597 1.00 60.19 107 SER A CA 1
ATOM 860 C C . SER A 1 107 ? -11.990 -9.720 20.766 1.00 60.19 107 SER A C 1
ATOM 862 O O . SER A 1 107 ? -11.164 -9.751 21.679 1.00 60.19 107 SER A O 1
ATOM 864 N N . TYR A 1 108 ? -12.991 -8.838 20.747 1.00 55.84 108 TYR A N 1
ATOM 865 C CA . TYR A 1 108 ? -13.254 -7.870 21.815 1.00 55.84 108 TYR A CA 1
ATOM 866 C C . TYR A 1 108 ? -13.944 -8.499 23.037 1.00 55.84 108 TYR A C 1
ATOM 868 O O . TYR A 1 108 ? -13.910 -7.904 24.110 1.00 55.84 108 TYR A O 1
ATOM 876 N N . LEU A 1 109 ? -14.516 -9.704 22.896 1.00 56.44 109 LEU A N 1
ATOM 877 C CA . LEU A 1 109 ? -15.223 -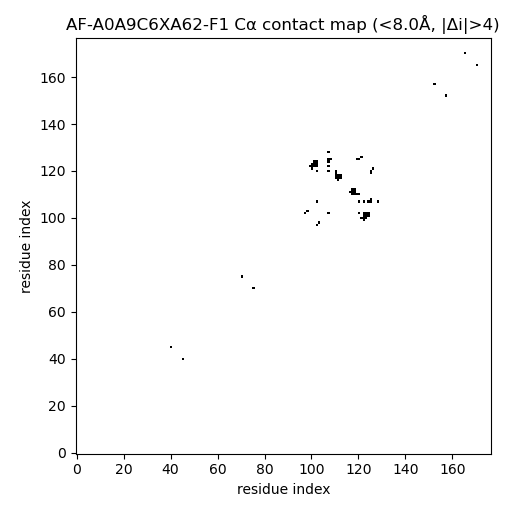10.420 23.966 1.00 56.44 109 LEU A CA 1
ATOM 878 C C . LEU A 1 109 ? -14.290 -11.219 24.893 1.00 56.44 109 LEU A C 1
ATOM 880 O O . LEU A 1 109 ? -14.726 -11.694 25.936 1.00 56.44 109 LEU A O 1
ATOM 884 N N . GLY A 1 110 ? -13.004 -11.337 24.551 1.00 55.28 110 GLY A N 1
ATOM 885 C CA . GLY A 1 110 ? -12.023 -12.072 25.349 1.00 55.28 110 GLY A CA 1
ATOM 886 C C . GLY A 1 110 ? -11.056 -12.846 24.466 1.00 55.28 110 GLY A C 1
ATOM 887 O O . GLY A 1 110 ? -11.219 -14.041 24.250 1.00 55.28 110 GLY A O 1
ATOM 888 N N . GLY A 1 111 ? -10.042 -12.160 23.940 1.00 47.56 111 GLY A N 1
ATOM 889 C CA . GLY A 1 111 ? -8.892 -12.821 23.329 1.00 47.56 111 GLY A CA 1
ATOM 890 C C . GLY A 1 111 ? -7.918 -13.260 24.417 1.00 47.56 111 GLY A C 1
ATOM 891 O O . GLY A 1 111 ? -7.194 -12.428 24.955 1.00 47.56 111 GLY A O 1
ATOM 892 N N . PHE A 1 112 ? -7.922 -14.545 24.764 1.00 50.22 112 PHE A N 1
ATOM 893 C CA . PHE A 1 112 ? -6.807 -15.162 25.480 1.00 50.22 112 PHE A CA 1
ATOM 894 C C . PHE A 1 112 ? -5.732 -15.512 24.449 1.00 50.22 112 PHE A C 1
ATOM 896 O O . PHE A 1 112 ? -6.034 -16.142 23.432 1.00 50.22 112 PHE A O 1
ATOM 903 N N . ASP A 1 113 ? -4.485 -15.111 24.688 1.00 46.56 113 ASP A N 1
ATOM 904 C CA . ASP A 1 113 ? -3.371 -15.596 23.876 1.00 46.56 113 ASP A CA 1
ATOM 905 C C . ASP A 1 113 ? -3.173 -17.104 24.090 1.00 46.56 113 ASP A C 1
ATOM 907 O O . ASP A 1 113 ? -3.484 -17.646 25.153 1.00 46.56 113 ASP A O 1
ATOM 911 N N . ARG A 1 114 ? -2.549 -17.781 23.114 1.00 50.09 114 ARG A N 1
ATOM 912 C CA . ARG A 1 114 ? -2.115 -19.195 23.215 1.00 50.09 114 ARG A CA 1
ATOM 913 C C . ARG A 1 114 ? -1.216 -19.490 24.431 1.00 50.09 114 ARG A C 1
ATOM 915 O O . ARG A 1 114 ? -0.987 -20.651 24.737 1.00 50.09 114 ARG A O 1
ATOM 922 N N . ALA A 1 115 ? -0.716 -18.452 25.101 1.00 47.47 115 ALA A N 1
ATOM 923 C CA . ALA A 1 115 ? 0.126 -18.520 26.291 1.00 47.47 115 ALA A CA 1
ATOM 924 C C . ALA A 1 115 ? -0.635 -18.287 27.615 1.00 47.47 115 ALA A C 1
ATOM 926 O O . ALA A 1 115 ? 0.002 -18.152 28.654 1.00 47.47 115 ALA A O 1
ATOM 927 N N . GLY A 1 116 ? -1.970 -18.178 27.607 1.00 49.59 116 GLY A N 1
ATOM 928 C CA . GLY A 1 116 ? -2.769 -17.992 28.830 1.00 49.59 116 GLY A CA 1
ATOM 929 C C . GLY A 1 116 ? -2.631 -16.613 29.493 1.00 49.59 116 GLY A C 1
ATOM 930 O O . GLY A 1 116 ? -3.339 -16.323 30.454 1.00 49.59 116 GLY A O 1
ATOM 931 N N . ASN A 1 117 ? -1.779 -15.732 28.963 1.00 45.50 117 ASN A N 1
ATOM 932 C CA . ASN A 1 117 ? -1.694 -14.350 29.410 1.00 45.50 117 ASN A CA 1
ATOM 933 C C . ASN A 1 117 ? -2.880 -13.538 28.882 1.00 45.50 117 ASN A C 1
ATOM 935 O O . ASN A 1 117 ? -3.236 -13.592 27.702 1.00 45.50 117 ASN A O 1
ATOM 939 N N . GLN A 1 118 ? -3.467 -12.740 29.774 1.00 53.09 118 GLN A N 1
ATOM 940 C CA . GLN A 1 118 ? -4.541 -11.802 29.474 1.00 53.09 118 GLN A CA 1
ATOM 941 C C . GLN A 1 118 ? -3.965 -10.591 28.720 1.00 53.09 118 GLN A C 1
ATOM 943 O O . GLN A 1 118 ? -3.884 -9.481 29.251 1.00 53.09 118 GLN A O 1
ATOM 948 N N . LEU A 1 119 ? -3.509 -10.796 27.483 1.00 51.50 119 LEU A N 1
ATOM 949 C CA . LEU A 1 119 ? -3.066 -9.710 26.621 1.00 51.50 119 LEU A CA 1
ATOM 950 C C . LEU A 1 119 ? -4.312 -8.951 26.173 1.00 51.50 119 LEU A C 1
ATOM 952 O O . LEU A 1 119 ? -4.886 -9.245 25.134 1.00 51.50 119 LEU A O 1
ATOM 956 N N . LYS A 1 120 ? -4.780 -8.006 27.000 1.00 56.16 120 LYS A N 1
ATOM 957 C CA . LYS A 1 120 ? -5.883 -7.100 26.654 1.00 56.16 120 LYS A CA 1
ATOM 958 C C . LYS A 1 120 ? -5.559 -6.501 25.283 1.00 56.16 120 LYS A C 1
ATOM 960 O O . LYS A 1 120 ? -4.661 -5.655 25.227 1.00 56.16 120 LYS A O 1
ATOM 965 N N . PRO A 1 121 ? -6.253 -6.898 24.198 1.00 59.19 121 PRO A N 1
ATOM 966 C CA . PRO A 1 121 ? -5.947 -6.348 22.893 1.00 59.19 121 PRO A CA 1
ATOM 967 C C . PRO A 1 121 ? -6.153 -4.838 22.998 1.00 59.19 121 PRO A C 1
ATOM 969 O O . PRO A 1 121 ? -7.204 -4.380 23.445 1.00 59.19 121 PRO A O 1
ATOM 972 N N . MET A 1 122 ? -5.133 -4.038 22.676 1.00 66.44 122 MET A N 1
ATOM 973 C CA . MET A 1 122 ? -5.229 -2.574 22.742 1.00 66.44 122 MET A CA 1
ATOM 974 C C . MET A 1 122 ? -5.921 -2.020 21.488 1.00 66.44 122 MET A C 1
ATOM 976 O O . MET A 1 122 ? -5.507 -1.023 20.902 1.00 66.44 122 MET A O 1
ATOM 980 N N . THR A 1 123 ? -6.975 -2.711 21.060 1.00 81.12 123 THR A N 1
ATOM 981 C CA . THR A 1 123 ? -7.806 -2.351 19.917 1.00 81.12 123 THR A CA 1
ATOM 982 C C . THR A 1 123 ? -8.846 -1.320 20.339 1.00 81.12 123 THR A C 1
ATOM 984 O O . THR A 1 123 ? -9.192 -1.190 21.521 1.00 81.12 123 THR A O 1
ATOM 987 N N . ILE A 1 124 ? -9.375 -0.579 19.367 1.00 82.94 124 ILE A N 1
ATOM 988 C CA . ILE A 1 124 ? -10.465 0.375 19.598 1.00 82.94 124 ILE A CA 1
ATOM 989 C C . ILE A 1 124 ? -11.684 -0.353 20.176 1.00 82.94 124 ILE A C 1
ATOM 991 O O . ILE A 1 124 ? -12.253 0.131 21.149 1.00 82.94 124 ILE A O 1
ATOM 995 N N . GLY A 1 125 ? -12.021 -1.545 19.666 1.00 80.56 125 GLY A N 1
ATOM 996 C CA . GLY A 1 125 ? -13.151 -2.339 20.161 1.00 80.56 125 GLY A CA 1
ATOM 997 C C . GLY A 1 125 ? -13.025 -2.713 21.641 1.00 80.56 125 GLY A C 1
ATOM 998 O O . GLY A 1 125 ? -13.950 -2.501 22.418 1.00 80.56 125 GLY A O 1
ATOM 999 N N . ALA A 1 126 ? -11.852 -3.181 22.077 1.00 78.25 126 ALA A N 1
ATOM 1000 C CA . ALA A 1 126 ? -11.626 -3.526 23.482 1.00 78.25 126 ALA A CA 1
ATOM 1001 C C . ALA A 1 126 ? -11.629 -2.299 24.409 1.00 78.25 126 ALA A C 1
ATOM 1003 O O . ALA A 1 126 ? -12.019 -2.392 25.575 1.00 78.25 126 ALA A O 1
ATOM 1004 N N . ARG A 1 127 ? -11.181 -1.136 23.916 1.00 85.25 127 ARG A N 1
ATOM 1005 C CA . ARG A 1 127 ? -11.276 0.131 24.656 1.00 85.25 127 ARG A CA 1
ATOM 1006 C C . ARG A 1 127 ? -12.726 0.598 24.770 1.00 85.25 127 ARG A C 1
ATOM 1008 O O . ARG A 1 127 ? -13.120 0.981 25.867 1.00 85.25 127 ARG A O 1
ATOM 1015 N N . LEU A 1 128 ? -13.495 0.521 23.684 1.00 83.62 128 LEU A N 1
ATOM 1016 C CA . LEU A 1 128 ? -14.915 0.876 23.646 1.00 83.62 128 LEU A CA 1
ATOM 1017 C C . LEU A 1 128 ? -15.723 0.017 24.625 1.00 83.62 128 LEU A C 1
ATOM 1019 O O . LEU A 1 128 ? -16.419 0.561 25.470 1.00 83.62 128 LEU A O 1
ATOM 1023 N N . PHE A 1 129 ? -15.518 -1.302 24.616 1.00 82.44 129 PHE A N 1
ATOM 1024 C CA . PHE A 1 129 ? -16.185 -2.215 25.548 1.00 82.44 129 PHE A CA 1
ATOM 1025 C C . PHE A 1 129 ? -15.902 -1.878 27.024 1.00 82.44 129 PHE A C 1
ATOM 1027 O O . PHE A 1 129 ? -16.787 -1.924 27.876 1.00 82.44 129 PHE A O 1
ATOM 1034 N N . ARG A 1 130 ? -14.660 -1.491 27.362 1.00 86.06 130 ARG A N 1
ATOM 1035 C CA . ARG A 1 130 ? -14.340 -1.023 28.725 1.00 86.06 130 ARG A CA 1
ATOM 1036 C C . ARG A 1 130 ? -15.071 0.270 29.073 1.00 86.06 130 ARG A C 1
ATOM 1038 O O . ARG A 1 130 ? -15.529 0.403 30.205 1.00 86.06 130 ARG A O 1
ATOM 1045 N N . LEU A 1 131 ? -15.158 1.199 28.123 1.00 88.94 131 LEU A N 1
ATOM 1046 C CA . LEU A 1 131 ? -15.905 2.441 28.305 1.00 88.94 131 LEU A CA 1
ATOM 1047 C C . LEU A 1 131 ? -17.398 2.159 28.512 1.00 88.94 131 LEU A C 1
ATOM 1049 O O . LEU A 1 131 ? -17.977 2.737 29.423 1.00 88.94 131 LEU A O 1
ATOM 1053 N N . GLU A 1 132 ? -17.998 1.231 27.763 1.00 89.81 132 GLU A N 1
ATOM 1054 C CA . GLU A 1 132 ? -19.397 0.810 27.947 1.00 89.81 132 GLU A CA 1
ATOM 1055 C C . GLU A 1 132 ? -19.650 0.242 29.351 1.00 89.81 132 GLU A C 1
ATOM 1057 O O . GLU A 1 132 ? -20.610 0.630 30.022 1.00 89.81 132 GLU A O 1
ATOM 1062 N N . GLN A 1 133 ? -18.758 -0.618 29.854 1.00 90.75 133 GLN A N 1
ATOM 1063 C CA . GLN A 1 133 ? -18.884 -1.142 31.219 1.00 90.75 133 GLN A CA 1
ATOM 1064 C C . GLN A 1 133 ? -18.741 -0.050 32.286 1.00 90.75 133 GLN A C 1
ATOM 1066 O O . GLN A 1 133 ? -19.473 -0.048 33.278 1.00 90.75 133 GLN A O 1
ATOM 1071 N N . GLN A 1 134 ? -17.821 0.899 32.093 1.00 94.25 134 GLN A N 1
ATOM 1072 C CA . GLN A 1 134 ? -17.684 2.046 32.992 1.00 94.25 134 GLN A CA 1
ATOM 1073 C C . GLN A 1 134 ? -18.921 2.950 32.954 1.00 94.25 134 GLN A C 1
ATOM 1075 O O . GLN A 1 134 ? -19.387 3.363 34.015 1.00 94.25 134 GLN A O 1
ATOM 1080 N N . LEU A 1 135 ? -19.476 3.207 31.767 1.00 96.12 135 LEU A N 1
ATOM 1081 C CA . LEU A 1 135 ? -20.694 3.992 31.569 1.00 96.12 135 LEU A CA 1
ATOM 1082 C C . LEU A 1 135 ? -21.891 3.350 32.277 1.00 96.12 135 LEU A C 1
ATOM 1084 O O . LEU A 1 135 ? -22.585 4.029 33.025 1.00 96.12 135 LEU A O 1
ATOM 1088 N N . THR A 1 136 ? -22.048 2.031 32.151 1.00 95.50 136 THR A N 1
ATOM 1089 C CA . THR A 1 136 ? -23.073 1.265 32.883 1.00 95.50 136 THR A CA 1
ATOM 1090 C C . THR A 1 136 ? -22.899 1.409 34.403 1.00 95.50 136 THR A C 1
ATOM 1092 O O . THR A 1 136 ? -23.860 1.492 35.166 1.00 95.50 136 THR A O 1
ATOM 1095 N N . GLY A 1 137 ? -21.653 1.451 34.885 1.00 95.69 137 GLY A N 1
ATOM 1096 C CA . GLY A 1 137 ? -21.362 1.701 36.297 1.00 95.69 137 GLY A CA 1
ATOM 1097 C C . GLY A 1 137 ? -21.732 3.117 36.751 1.00 95.69 137 GLY A C 1
ATOM 1098 O O . GLY A 1 137 ? -22.156 3.295 37.892 1.00 95.69 137 GLY A O 1
ATOM 1099 N N . VAL A 1 138 ? -21.573 4.116 35.881 1.00 97.12 138 VAL A N 1
ATOM 1100 C CA . VAL A 1 138 ? -22.005 5.498 36.139 1.00 97.12 138 VAL A CA 1
ATOM 1101 C C . VAL A 1 138 ? -23.529 5.584 36.169 1.00 97.12 138 VAL A C 1
ATOM 1103 O O . VAL A 1 138 ? -24.055 6.154 37.117 1.00 97.12 138 VAL A O 1
ATOM 1106 N N . GLU A 1 139 ? -24.217 4.950 35.221 1.00 96.12 139 GLU A N 1
ATOM 1107 C CA . GLU A 1 139 ? -25.684 4.886 35.152 1.00 96.12 139 GLU A CA 1
ATOM 1108 C C . GLU A 1 139 ? -26.294 4.345 36.458 1.00 96.12 139 GLU A C 1
ATOM 1110 O O . GLU A 1 139 ? -27.112 5.000 37.102 1.00 96.12 139 GLU A O 1
ATOM 1115 N N . ARG A 1 140 ? -25.779 3.220 36.970 1.00 96.56 140 ARG A N 1
ATOM 1116 C CA . ARG A 1 140 ? -26.249 2.669 38.257 1.00 96.56 140 ARG A CA 1
ATOM 1117 C C . ARG A 1 140 ? -26.003 3.604 39.440 1.00 96.56 140 ARG A C 1
ATOM 1119 O O . ARG A 1 140 ? -26.790 3.633 40.388 1.00 96.56 140 ARG A O 1
ATOM 1126 N N . LYS A 1 141 ? -24.891 4.347 39.430 1.00 96.81 141 LYS A N 1
ATOM 1127 C CA . LYS A 1 141 ? -24.587 5.331 40.481 1.00 96.81 141 LYS A CA 1
ATOM 1128 C C . LYS A 1 141 ? -25.532 6.525 40.399 1.00 96.81 141 LYS A C 1
ATOM 1130 O O . LYS A 1 141 ? -25.977 6.986 41.446 1.00 96.81 141 LYS A O 1
ATOM 1135 N N . THR A 1 142 ? -25.861 7.003 39.198 1.00 96.88 142 THR A N 1
ATOM 1136 C CA . THR A 1 142 ? -26.839 8.083 39.014 1.00 96.88 142 THR A CA 1
ATOM 1137 C C . THR A 1 142 ? -28.234 7.655 39.454 1.00 96.88 142 THR A C 1
ATOM 1139 O O . THR A 1 142 ? -28.879 8.414 40.174 1.00 96.88 142 THR A O 1
ATOM 1142 N N . ASP A 1 143 ? -28.647 6.420 39.158 1.00 96.38 143 ASP A N 1
ATOM 1143 C CA . ASP A 1 143 ? -29.921 5.871 39.642 1.00 96.38 143 ASP A CA 1
ATOM 1144 C C . ASP A 1 143 ? -29.942 5.747 41.168 1.00 96.38 143 ASP A C 1
ATOM 1146 O O . ASP A 1 143 ? -30.926 6.093 41.820 1.00 96.38 143 ASP A O 1
ATOM 1150 N N . SER A 1 144 ? -28.824 5.319 41.761 1.00 96.06 144 SER A N 1
ATOM 1151 C CA . SER A 1 144 ? -28.685 5.239 43.219 1.00 96.06 144 SER A CA 1
ATOM 1152 C C . SER A 1 144 ? -28.807 6.617 43.873 1.00 96.06 144 SER A C 1
ATOM 1154 O O . SER A 1 144 ? -29.481 6.753 44.892 1.00 96.06 144 SER A O 1
ATOM 1156 N N . ILE A 1 145 ? -28.188 7.649 43.286 1.00 96.06 145 ILE A N 1
ATOM 1157 C CA . ILE A 1 145 ? -28.297 9.037 43.760 1.00 96.06 145 ILE A CA 1
ATOM 1158 C C . ILE A 1 145 ? -29.734 9.541 43.614 1.00 96.06 145 ILE A C 1
ATOM 1160 O O . ILE A 1 145 ? -30.254 10.141 44.553 1.00 96.06 145 ILE A O 1
ATOM 1164 N N . LEU A 1 146 ? -30.389 9.275 42.480 1.00 95.12 146 LEU A N 1
ATOM 1165 C CA . LEU A 1 146 ? -31.782 9.654 42.247 1.00 95.12 146 LEU A CA 1
ATOM 1166 C C . LEU A 1 146 ? -32.708 9.026 43.296 1.00 95.12 146 LEU A C 1
ATOM 1168 O O . LEU A 1 146 ? -33.515 9.734 43.898 1.00 95.12 146 LEU A O 1
ATOM 1172 N N . ALA A 1 147 ? -32.547 7.731 43.572 1.00 93.94 147 ALA A N 1
ATOM 1173 C CA . ALA A 1 147 ? -33.306 7.033 44.606 1.00 93.94 147 ALA A CA 1
ATOM 1174 C C . ALA A 1 147 ? -33.062 7.640 45.999 1.00 93.94 147 ALA A C 1
ATOM 1176 O O . ALA A 1 147 ? -34.005 7.874 46.757 1.00 93.94 147 ALA A O 1
ATOM 1177 N N . LEU A 1 148 ? -31.809 7.967 46.332 1.00 94.19 148 LEU A N 1
ATOM 1178 C CA . LEU A 1 148 ? -31.459 8.608 47.603 1.00 94.19 148 LEU A CA 1
ATOM 1179 C C . LEU A 1 148 ? -32.068 10.012 47.725 1.00 94.19 148 LEU A C 1
ATOM 1181 O O . LEU A 1 148 ? -32.591 10.364 48.783 1.00 94.19 148 LEU A O 1
ATOM 1185 N N . MET A 1 149 ? -32.060 10.797 46.645 1.00 89.94 149 MET A N 1
ATOM 1186 C CA . MET A 1 149 ? -32.708 12.109 46.603 1.00 89.94 149 MET A CA 1
ATOM 1187 C C . MET A 1 149 ? -34.227 12.010 46.742 1.00 89.94 149 MET A C 1
ATOM 1189 O O . MET A 1 149 ? -34.806 12.800 47.483 1.00 89.94 149 MET A O 1
ATOM 1193 N N . GLN A 1 150 ? -34.875 11.032 46.104 1.00 90.44 150 GLN A N 1
ATOM 1194 C CA . GLN A 1 150 ? -36.314 10.785 46.265 1.00 90.44 150 GLN A CA 1
ATOM 1195 C C . GLN A 1 150 ? -36.663 10.421 47.713 1.00 90.44 150 GLN A C 1
ATOM 1197 O O . GLN A 1 150 ? -37.599 10.986 48.278 1.00 90.44 150 GLN A O 1
ATOM 1202 N N . MET A 1 151 ? -35.873 9.549 48.344 1.00 89.38 151 MET A N 1
ATOM 1203 C CA . MET A 1 151 ? -36.033 9.194 49.758 1.00 89.38 151 MET A CA 1
ATOM 1204 C C . MET A 1 151 ? -35.864 10.412 50.674 1.00 89.38 151 MET A C 1
ATOM 1206 O O . MET A 1 151 ? -36.653 10.613 51.597 1.00 89.38 151 MET A O 1
ATOM 1210 N N . LEU A 1 152 ? -34.861 11.258 50.419 1.00 88.75 152 LEU A N 1
ATOM 1211 C CA . LEU A 1 152 ? -34.655 12.491 51.181 1.00 88.75 152 LEU A CA 1
ATOM 1212 C C . LEU A 1 152 ? -35.779 13.507 50.952 1.00 88.75 152 LEU A C 1
ATOM 1214 O O . LEU A 1 152 ? -36.212 14.126 51.920 1.00 88.75 152 LEU A O 1
ATOM 1218 N N . ALA A 1 153 ? -36.276 13.656 49.724 1.00 84.44 153 ALA A N 1
ATOM 1219 C CA . ALA A 1 153 ? -37.389 14.546 49.397 1.00 84.44 153 ALA A CA 1
ATOM 1220 C C . ALA A 1 153 ? -38.692 14.107 50.083 1.00 84.44 153 ALA 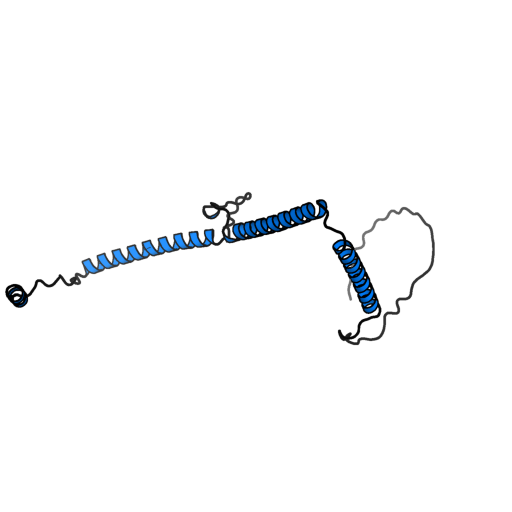A C 1
ATOM 1222 O O . ALA A 1 153 ? -39.395 14.942 50.650 1.00 84.44 153 ALA A O 1
ATOM 1223 N N . GLN A 1 154 ? -38.973 12.798 50.111 1.00 79.12 154 GLN A N 1
ATOM 1224 C CA . GLN A 1 154 ? -40.101 12.232 50.859 1.00 79.12 154 GLN A CA 1
ATOM 1225 C C . GLN A 1 154 ? -39.956 12.469 52.367 1.00 79.12 154 GLN A C 1
ATOM 1227 O O . GLN A 1 154 ? -40.920 12.852 53.025 1.00 79.12 154 GLN A O 1
ATOM 1232 N N . LYS A 1 155 ? -38.746 12.296 52.918 1.00 72.31 155 LYS A N 1
ATOM 1233 C CA . LYS A 1 155 ? -38.480 12.477 54.353 1.00 72.31 155 LYS A CA 1
ATOM 1234 C C . LYS A 1 155 ? -38.508 13.945 54.800 1.00 72.31 155 LYS A C 1
ATOM 1236 O O . LYS A 1 155 ? -38.844 14.211 55.948 1.00 72.31 155 LYS A O 1
ATOM 1241 N N . HIS A 1 156 ? -38.158 14.881 53.915 1.00 65.62 156 HIS A N 1
ATOM 1242 C CA . HIS A 1 156 ? -38.182 16.324 54.188 1.00 65.62 156 HIS A CA 1
ATOM 1243 C C . HIS A 1 156 ? -39.492 17.010 53.785 1.00 65.62 156 HIS A C 1
ATOM 1245 O O . HIS A 1 156 ? -39.586 18.217 53.975 1.00 65.62 156 HIS A O 1
ATOM 1251 N N . ALA A 1 157 ? -40.479 16.278 53.247 1.00 60.69 157 ALA A N 1
ATOM 1252 C CA . ALA A 1 157 ? -41.777 16.807 52.821 1.00 60.69 157 ALA A CA 1
ATOM 1253 C C . ALA A 1 157 ? -41.667 18.200 52.173 1.00 60.69 157 ALA A C 1
ATOM 1255 O O . ALA A 1 157 ? -42.371 19.129 52.559 1.00 60.69 157 ALA A O 1
ATOM 1256 N N . ILE A 1 158 ? -40.755 18.368 51.209 1.00 60.41 158 ILE A N 1
ATOM 1257 C CA . ILE A 1 158 ? -40.797 19.548 50.345 1.00 60.41 158 ILE A CA 1
ATOM 1258 C C . ILE A 1 158 ? -41.980 19.291 49.414 1.00 60.41 158 ILE A C 1
ATOM 1260 O O . ILE A 1 158 ? -41.911 18.337 48.631 1.00 60.41 158 ILE A O 1
ATOM 1264 N N . PRO A 1 159 ? -43.084 20.053 49.505 1.00 52.88 159 PRO A N 1
ATOM 1265 C CA . PRO A 1 159 ? -44.237 19.797 48.665 1.00 52.88 159 PRO A CA 1
ATOM 1266 C C . PRO A 1 159 ? -43.803 19.984 47.213 1.00 52.88 159 PRO A C 1
ATOM 1268 O O . PRO A 1 159 ? -43.365 21.071 46.829 1.00 52.88 159 PRO A O 1
ATOM 1271 N N . LEU A 1 160 ? -43.923 18.933 46.396 1.00 58.97 160 LEU A N 1
ATOM 1272 C CA . LEU A 1 160 ? -44.004 19.141 44.956 1.00 58.97 160 LEU A CA 1
ATOM 1273 C C . LEU A 1 160 ? -45.154 20.138 44.737 1.00 58.97 160 LEU A C 1
ATOM 1275 O O . LEU A 1 160 ? -46.209 19.958 45.358 1.00 58.97 160 LEU A O 1
ATOM 1279 N N . PRO A 1 161 ? -44.999 21.175 43.897 1.00 56.47 161 PRO A N 1
ATOM 1280 C CA . PRO A 1 161 ? -46.130 22.015 43.567 1.00 56.47 161 PRO A CA 1
ATOM 1281 C C . PRO A 1 161 ? -47.161 21.115 42.887 1.00 56.47 161 PRO A C 1
ATOM 1283 O O . PRO A 1 161 ? -46.944 20.636 41.774 1.00 56.47 161 PRO A O 1
ATOM 1286 N N . SER A 1 162 ? -48.262 20.847 43.590 1.00 59.88 162 SER A N 1
ATOM 1287 C CA . SER A 1 162 ? -49.461 20.274 42.989 1.00 59.88 162 SER A CA 1
ATOM 1288 C C . SER A 1 162 ? -49.818 21.125 41.771 1.00 59.88 162 SER A C 1
ATOM 1290 O O . SER A 1 162 ? -49.702 22.357 41.857 1.00 59.88 162 SER A O 1
ATOM 1292 N N . PRO A 1 163 ? -50.288 20.529 40.659 1.00 62.06 163 PRO A N 1
ATOM 1293 C CA . PRO A 1 163 ? -50.966 21.304 39.632 1.00 62.06 163 PRO A CA 1
ATOM 1294 C C . PRO A 1 163 ? -52.029 22.145 40.344 1.00 62.06 163 PRO A C 1
ATOM 1296 O O . PRO A 1 163 ? -52.844 21.601 41.096 1.00 62.06 163 PRO A O 1
ATOM 1299 N N . ARG A 1 164 ? -51.938 23.474 40.225 1.00 62.25 164 ARG A N 1
ATOM 1300 C CA . ARG A 1 164 ? -52.915 24.376 40.839 1.00 62.25 164 ARG A CA 1
ATOM 1301 C C . ARG A 1 164 ? -54.267 24.047 40.218 1.00 62.25 164 ARG A C 1
ATOM 1303 O O . ARG A 1 164 ? -54.408 24.123 39.002 1.00 62.25 164 ARG A O 1
ATOM 1310 N N . SER A 1 165 ? -55.235 23.655 41.043 1.00 64.06 165 SER A N 1
ATOM 1311 C CA . SER A 1 165 ? -56.632 23.633 40.621 1.00 64.06 165 SER A CA 1
ATOM 1312 C C . SER A 1 165 ? -57.020 25.056 40.205 1.00 64.06 165 SER A C 1
ATOM 1314 O O . SER A 1 165 ? -56.639 25.992 40.921 1.00 64.06 165 SER A O 1
ATOM 1316 N N . PRO A 1 166 ? -57.735 25.236 39.082 1.00 64.06 166 PRO A N 1
ATOM 1317 C CA . PRO A 1 166 ? -58.111 26.557 38.601 1.00 64.06 166 PRO A CA 1
ATOM 1318 C C . PRO A 1 166 ? -58.899 27.301 39.677 1.00 64.06 166 PRO A C 1
ATOM 1320 O O . PRO A 1 166 ? -59.712 26.725 40.406 1.00 64.06 166 PRO A O 1
ATOM 1323 N N . THR A 1 167 ? -58.607 28.587 39.821 1.00 72.12 167 THR A N 1
ATOM 1324 C CA . THR A 1 167 ? -59.334 29.438 40.765 1.00 72.12 167 THR A CA 1
ATOM 1325 C C . THR A 1 167 ? -60.770 29.659 40.269 1.00 72.12 167 THR A C 1
ATOM 1327 O O . THR A 1 167 ? -60.999 29.642 39.059 1.00 72.12 167 THR A O 1
ATOM 1330 N N . PRO A 1 168 ? -61.755 29.941 41.147 1.00 66.44 168 PRO A N 1
ATOM 1331 C CA . PRO A 1 168 ? -63.145 30.163 40.726 1.00 66.44 168 PRO A CA 1
ATOM 1332 C C . PRO A 1 168 ? -63.321 31.266 39.667 1.00 66.44 168 PRO A C 1
ATOM 1334 O O . PRO A 1 168 ? -64.324 31.291 38.963 1.00 66.44 168 PRO A O 1
ATOM 1337 N N . ARG A 1 169 ? -62.344 32.177 39.532 1.00 61.50 169 ARG A N 1
ATOM 1338 C CA . ARG A 1 169 ? -62.301 33.179 38.457 1.00 61.50 169 ARG A CA 1
ATOM 1339 C C . ARG A 1 169 ? -61.950 32.581 37.090 1.00 61.50 169 ARG A C 1
ATOM 1341 O O . ARG A 1 169 ? -62.576 32.958 36.109 1.00 61.50 169 ARG A O 1
ATOM 1348 N N . GLU A 1 170 ? -61.020 31.633 37.030 1.00 64.31 170 GLU A N 1
ATOM 1349 C CA . GLU A 1 170 ? -60.600 30.970 35.783 1.00 64.31 170 GLU A CA 1
ATOM 1350 C C . GLU A 1 170 ? -61.668 29.980 35.272 1.00 64.31 170 GLU A C 1
ATOM 1352 O O . GLU A 1 170 ? -61.839 29.806 34.065 1.00 64.31 170 GLU A O 1
ATOM 1357 N N . GLU A 1 171 ? -62.456 29.382 36.175 1.00 62.62 171 GLU A N 1
ATOM 1358 C CA . GLU A 1 171 ? -63.619 28.548 35.818 1.00 62.62 171 GLU A CA 1
ATOM 1359 C C . GLU A 1 171 ? -64.791 29.361 35.240 1.00 62.62 171 GLU A C 1
ATOM 1361 O O . GLU A 1 171 ? -65.537 28.863 34.394 1.00 62.62 171 GLU A O 1
ATOM 1366 N N . LEU A 1 172 ? -64.958 30.613 35.682 1.00 62.28 172 LEU A N 1
ATOM 1367 C CA . LEU A 1 172 ? -65.975 31.528 35.156 1.00 62.28 172 LEU A CA 1
ATOM 1368 C C . LEU A 1 172 ? -65.589 32.074 33.774 1.00 62.28 172 LEU A C 1
ATOM 1370 O O . LEU A 1 172 ? -66.463 32.211 32.921 1.00 62.28 172 LEU A O 1
ATOM 1374 N N . GLU A 1 173 ? -64.301 32.332 33.526 1.00 60.34 173 GLU A N 1
ATOM 1375 C CA . GLU A 1 173 ? -63.810 32.737 32.199 1.00 60.34 173 GLU A CA 1
ATOM 1376 C C . GLU A 1 173 ? -63.903 31.597 31.177 1.00 60.34 173 GLU A C 1
ATOM 1378 O O . GLU A 1 173 ? -64.332 31.826 30.050 1.00 60.34 173 GLU A O 1
ATOM 1383 N N . SER A 1 174 ? -63.630 30.355 31.587 1.00 60.56 174 SER A N 1
ATOM 1384 C CA . SER A 1 174 ? -63.725 29.170 30.714 1.00 60.56 174 SER A CA 1
ATOM 1385 C C . SER A 1 174 ? -65.165 28.765 30.359 1.00 60.56 174 SER A C 1
ATOM 1387 O O . SER A 1 174 ? -65.375 27.933 29.482 1.00 60.56 174 SER A O 1
ATOM 1389 N N . ARG A 1 175 ? -66.168 29.311 31.061 1.00 62.44 175 ARG A N 1
ATOM 1390 C CA . ARG A 1 175 ? -67.601 29.070 30.808 1.00 62.44 175 ARG A CA 1
ATOM 1391 C C . ARG A 1 175 ? -68.267 30.145 29.946 1.00 62.44 175 ARG A C 1
ATOM 1393 O O . ARG A 1 175 ? -69.417 29.954 29.561 1.00 62.44 175 ARG A O 1
ATOM 1400 N N . ASN A 1 176 ? -67.579 31.255 29.677 1.00 54.97 176 ASN A N 1
ATOM 1401 C CA . ASN A 1 176 ? -68.107 32.398 28.922 1.00 54.97 176 ASN A CA 1
ATOM 1402 C C . ASN A 1 176 ? -67.451 32.583 27.539 1.00 54.97 176 ASN A C 1
ATOM 1404 O O . ASN A 1 176 ? -67.681 33.602 26.888 1.00 54.97 176 ASN A O 1
ATOM 1408 N N . THR A 1 177 ? -66.667 31.601 27.092 1.00 51.66 177 THR A N 1
ATOM 1409 C CA . THR A 1 177 ? -66.171 31.438 25.714 1.00 51.66 177 THR A CA 1
ATOM 1410 C C . THR A 1 177 ? -66.766 30.182 25.106 1.00 51.66 177 THR A C 1
ATOM 1412 O O . THR A 1 177 ? -67.184 30.237 23.932 1.00 51.66 177 THR A O 1
#

Solvent-accessible surface area (backbone atoms only — not comparable to full-atom values): 11314 Å² total; per-residue (Å²): 139,90,80,85,89,88,88,85,90,82,91,85,89,83,88,83,89,84,89,86,82,90,81,86,79,82,79,85,82,82,89,79,99,62,86,78,54,93,84,66,75,50,71,67,51,53,51,50,52,52,50,53,49,52,51,52,48,52,53,49,51,51,52,52,59,54,71,70,47,81,86,48,73,64,54,55,52,50,51,49,54,53,50,52,49,53,51,49,54,53,51,52,52,51,50,52,51,45,40,62,46,49,37,53,93,73,43,60,81,68,47,66,46,101,78,74,47,82,57,72,62,90,15,55,45,37,50,48,53,53,48,52,56,50,50,53,53,48,52,55,51,51,52,50,50,51,53,50,50,51,53,48,42,65,74,63,64,64,77,72,84,66,83,77,74,77,51,78,66,56,57,53,56,70,72,75,114

Radius of gyration: 43.28 Å; Cα contacts (8 Å, |Δi|>4): 36; chains: 1; bounding box: 125×62×85 Å

pLDDT: mean 73.87, std 21.79, range [34.22, 98.31]

Foldseek 3Di:
DDDDDDDDDDDDDDDDDDDDDDDDDDPPDDDDDDPPPPPDQDPVNVVVVVVVVVVVVVVVVVVVVVVPDPDDPVNVVVVVVVVVVVVVVVVVVVVVVCCLAANDVVVLVADQPPVRDRPQRPHPSVVVVVVVVVVVVVVVVVVVVVVVVVVVCVVVVPDDPDPDDDDPVVVVVVVVD

Mean predicted aligned error: 19.75 Å

Secondary structure (DSSP, 8-state):
-------------------------------------TT---HHHHHHHHHHHHHHHHHHHHHHHHHTSPPPHHHHHHHHHHHHHHHHHHHHHHHHHHHHHH-STTGGGT---TTS------SHHHHHHHHHHHHHHHHHHHHHHHHHHHHHHHHTT----PPPPPPHHHHHHTT--